Protein AF-A0A2E8HJR7-F1 (afdb_monomer_lite)

Foldseek 3Di:
DVPVVPPVPPDPPDDDDPLNVVLVVLLVLLVVLLVLLLVLLLLLLVLQDPDPVNSVVVSVVVCCCQQPVQLVVLLVVLCVVLPADDVVVLVVVLVVLVVVLQVVLLVQLVVVCVVVVLCVPPCLVVQSPPDGVVVSQVVSLVVDPDPVVNVVSVVSSVVSCVVRVVVSVVVSCVSVVVNVVSVVSSVVSSLVSSLSRLNSLSVQLSCQLVLNDPLSVVLVVVLVVVLVVLQVVQVVVVVVVDPPPDDRDPVRHDDRDRDPDDSGHPCNVVSSVSSNVSSVVSNVSSVVSNVVPPD

Sequence (295 aa):
MAAAALVVGTHEVGNFQVGDWLKVAGIAAGVLLYTGVFASLGLLISSCSQTAKGALISSLCAWATMVWLVPNLCVHLAAFAVHGDDGRLVEANVNRLRVAAEERGWEEMSRFIGEKGWGDRQWANWNLEWGTWSDAVPRLAEELESLEDREELFSFAGRVMHRQFAPMERGAYQIMANHVQQRRNAVELGILLSCISPLAPFTYMLTGIARTGVEGELHFRGEVRRFKRDLVDYLDAQLAQRRMWQPVDPEGFPYFRYGGAAVWGSRVPVYAWVLALYVVVFFMAAYQALIRMEP

pLDDT: mean 84.51, std 13.82, range [35.03, 98.25]

Secondary structure (DSSP, 8-state):
--GGGSTTSSS------HHHHHHHHHHHHHHHHHHHHHHHHHHHHHHH-SSHHHHHHHHHHHHHIIIIIHHHHHHHHHHHHS-PPPHHHHHHHHHHHHHHHHHHHHHHHHHHHHHTTGGGSTTGGGGTTTS-HHHHHHHHHHH-S-HHHHHHHHHHHHHHHHHHHHHHHHHHHHHHHHHHHHHHHHHHHHHHHHTTSSHHHHHHHHHHHTT-SHHHHHHHHHHHHHHHHHHHHHHHHHHHHS-TTSPPPSTTPPP-------SS-TTHHHHHHHHHHHHHHHHHHHHHHHHTT--

Radius of gyration: 31.45 Å; chains: 1; bounding box: 73×47×87 Å

Structure (mmCIF, N/CA/C/O backbone):
data_AF-A0A2E8HJR7-F1
#
_entry.id   AF-A0A2E8HJR7-F1
#
loop_
_atom_site.group_PDB
_atom_site.id
_atom_site.type_symbol
_atom_site.label_atom_id
_atom_site.label_alt_id
_atom_site.label_comp_id
_atom_site.label_asym_id
_atom_site.label_entity_id
_atom_site.label_seq_id
_atom_site.pdbx_PDB_ins_code
_atom_site.Cartn_x
_atom_site.Cartn_y
_atom_site.Cartn_z
_atom_site.occupancy
_atom_site.B_iso_or_equiv
_atom_site.auth_seq_id
_atom_site.auth_comp_id
_atom_site.auth_asym_id
_atom_site.auth_atom_id
_atom_site.pdbx_PDB_model_num
ATOM 1 N N . MET A 1 1 ? -17.556 21.451 21.305 1.00 41.78 1 MET A N 1
ATOM 2 C CA . MET A 1 1 ? -18.137 20.872 20.070 1.00 41.78 1 MET A CA 1
ATOM 3 C C . MET A 1 1 ? -18.680 21.905 19.072 1.00 41.78 1 MET A C 1
ATOM 5 O O . MET A 1 1 ? -18.840 21.538 17.921 1.00 41.78 1 MET A O 1
ATOM 9 N N . ALA A 1 2 ? -18.878 23.185 19.427 1.00 35.03 2 ALA A N 1
ATOM 10 C CA . ALA A 1 2 ? -19.369 24.210 18.488 1.00 35.03 2 ALA A CA 1
ATOM 11 C C . ALA A 1 2 ? -18.296 24.848 17.568 1.00 35.03 2 ALA A C 1
ATOM 13 O O . ALA A 1 2 ? -18.637 25.439 16.552 1.00 35.03 2 ALA A O 1
ATOM 14 N N . ALA A 1 3 ? -17.000 24.708 17.876 1.00 35.31 3 ALA A N 1
ATOM 15 C CA . ALA A 1 3 ? -15.927 25.374 17.121 1.00 35.31 3 ALA A CA 1
ATOM 16 C C . ALA A 1 3 ? -15.461 24.619 15.856 1.00 35.31 3 ALA A C 1
ATOM 18 O O . ALA A 1 3 ? -14.885 25.227 14.962 1.00 35.31 3 ALA A O 1
ATOM 19 N N . ALA A 1 4 ? -15.747 23.316 15.739 1.00 40.09 4 ALA A N 1
ATOM 20 C CA . ALA A 1 4 ? -15.394 22.533 14.547 1.00 40.09 4 ALA A CA 1
ATOM 21 C C . ALA A 1 4 ? -16.373 22.743 13.373 1.00 40.09 4 ALA A C 1
ATOM 23 O O . ALA A 1 4 ? -16.066 22.373 12.246 1.00 40.09 4 ALA A O 1
ATOM 24 N N . ALA A 1 5 ? -17.532 23.362 13.625 1.00 45.22 5 ALA A N 1
ATOM 25 C CA . ALA A 1 5 ? -18.537 23.646 12.602 1.00 45.22 5 ALA A CA 1
ATOM 26 C C . ALA A 1 5 ? -18.292 24.972 11.850 1.00 45.22 5 ALA A C 1
ATOM 28 O O . ALA A 1 5 ? -18.920 25.207 10.824 1.00 45.22 5 ALA A O 1
ATOM 29 N N . LEU A 1 6 ? -17.385 25.837 12.328 1.00 44.84 6 LEU A N 1
ATOM 30 C CA . LEU A 1 6 ? -17.272 27.218 11.835 1.00 44.84 6 LEU A CA 1
ATOM 31 C C . LEU A 1 6 ? -16.209 27.428 10.737 1.00 44.84 6 LEU A C 1
ATOM 33 O O . LEU A 1 6 ? -16.189 28.475 10.104 1.00 44.84 6 LEU A O 1
ATOM 37 N N . VAL A 1 7 ? -15.345 26.444 10.459 1.00 46.28 7 VAL A N 1
ATOM 38 C CA . VAL A 1 7 ? -14.257 26.590 9.461 1.00 46.28 7 VAL A CA 1
ATOM 39 C C . VAL A 1 7 ? -14.671 26.131 8.049 1.00 46.28 7 VAL A C 1
ATOM 41 O O . VAL A 1 7 ? -13.930 26.303 7.090 1.00 46.28 7 VAL A O 1
ATOM 44 N N . VAL A 1 8 ? -15.892 25.618 7.873 1.00 50.75 8 VAL A N 1
ATOM 45 C CA . VAL A 1 8 ? -16.406 25.148 6.566 1.00 50.75 8 VAL A CA 1
ATOM 46 C C . VAL A 1 8 ? -17.046 26.285 5.735 1.00 50.75 8 VAL A C 1
ATOM 48 O O . VAL A 1 8 ? -17.489 26.067 4.615 1.00 50.75 8 VAL A O 1
ATOM 51 N N . GLY A 1 9 ? -17.096 27.518 6.252 1.00 40.66 9 GLY A N 1
ATOM 52 C CA . GLY A 1 9 ? -17.990 28.563 5.736 1.00 40.66 9 GLY A CA 1
ATOM 53 C C . GLY A 1 9 ? -17.459 29.572 4.706 1.00 40.66 9 GLY A C 1
ATOM 54 O O . GLY A 1 9 ? -18.231 30.461 4.363 1.00 40.66 9 GLY A O 1
ATOM 55 N N . THR A 1 10 ? -16.202 29.533 4.238 1.00 47.81 10 THR A N 1
ATOM 56 C CA . THR A 1 10 ? -15.633 30.705 3.514 1.00 47.81 10 THR A CA 1
ATOM 57 C C . THR A 1 10 ? -14.961 30.462 2.160 1.00 47.81 10 THR A C 1
ATOM 59 O O . THR A 1 10 ? -14.483 31.422 1.562 1.00 47.81 10 THR A O 1
ATOM 62 N N . HIS A 1 11 ? -14.978 29.248 1.611 1.00 43.31 11 HIS A N 1
ATOM 63 C CA . HIS A 1 11 ? -14.711 29.046 0.180 1.00 43.31 11 HIS A CA 1
ATOM 64 C C . HIS A 1 11 ? -16.016 28.651 -0.494 1.00 43.31 11 HIS A C 1
ATOM 66 O O . HIS A 1 11 ? -16.725 27.816 0.057 1.00 43.31 11 HIS A O 1
ATOM 72 N N . GLU A 1 12 ? -16.338 29.278 -1.631 1.00 47.12 12 GLU A N 1
ATOM 73 C CA . GLU A 1 12 ? -17.529 29.003 -2.442 1.00 47.12 12 GLU A CA 1
ATOM 74 C C . GLU A 1 12 ? -17.868 27.511 -2.411 1.00 47.12 12 GLU A C 1
ATOM 76 O O . GLU A 1 12 ? -17.169 26.681 -2.995 1.00 47.12 12 GLU A O 1
ATOM 81 N N . VAL A 1 13 ? -18.907 27.170 -1.643 1.00 54.22 13 VAL A N 1
ATOM 82 C CA . VAL A 1 13 ? -19.365 25.798 -1.449 1.00 54.22 13 VAL A CA 1
ATOM 83 C C . VAL A 1 13 ? -20.044 25.390 -2.748 1.00 54.22 13 VAL A C 1
ATOM 85 O O . VAL A 1 13 ? -21.263 25.461 -2.895 1.00 54.22 13 VAL A O 1
ATOM 88 N N . GLY A 1 14 ? -19.228 25.030 -3.736 1.00 51.19 14 GLY A N 1
ATOM 89 C CA . GLY A 1 14 ? -19.673 24.374 -4.948 1.00 51.19 14 GLY A CA 1
ATOM 90 C C . GLY A 1 14 ? -20.430 23.124 -4.532 1.00 51.19 14 GLY A C 1
ATOM 91 O O . GLY A 1 14 ? -19.834 22.217 -3.966 1.00 51.19 14 GLY A O 1
ATOM 92 N N . ASN A 1 15 ? -21.748 23.152 -4.736 1.00 56.59 15 ASN A N 1
ATOM 93 C CA . ASN A 1 15 ? -22.709 22.053 -4.640 1.00 56.59 15 ASN A CA 1
ATOM 94 C C . ASN A 1 15 ? -22.142 20.774 -3.994 1.00 56.59 15 ASN A C 1
ATOM 96 O O . ASN A 1 15 ? -21.551 19.944 -4.689 1.00 56.59 15 ASN A O 1
ATOM 100 N N . PHE A 1 16 ? -22.335 20.605 -2.679 1.00 67.25 16 PHE A N 1
ATOM 101 C CA . PHE A 1 16 ? -22.027 19.341 -2.004 1.00 67.25 16 PHE A CA 1
ATOM 102 C C . PHE A 1 16 ? -22.683 18.200 -2.781 1.00 67.25 16 PHE A C 1
ATOM 104 O O . PHE A 1 16 ? -23.911 18.089 -2.835 1.00 67.25 16 PHE A O 1
ATOM 111 N N . GLN A 1 17 ? -21.866 17.355 -3.404 1.00 81.81 17 GLN A N 1
ATOM 112 C CA . GLN A 1 17 ? -22.383 16.203 -4.120 1.00 81.81 17 GLN A CA 1
ATOM 113 C C . GLN A 1 17 ? -22.919 15.195 -3.099 1.00 81.81 17 GLN A C 1
ATOM 115 O O . GLN A 1 17 ? -22.412 15.080 -1.983 1.00 81.81 17 GLN A O 1
ATOM 120 N N . VAL A 1 18 ? -23.933 14.414 -3.486 1.00 82.31 18 VAL A N 1
ATOM 121 C CA . VAL A 1 18 ? -24.536 13.366 -2.635 1.00 82.31 18 VAL A CA 1
ATOM 122 C C . VAL A 1 18 ? -23.472 12.426 -2.042 1.00 82.31 18 VAL A C 1
ATOM 124 O O . VAL A 1 18 ? -23.598 11.970 -0.905 1.00 82.31 18 VAL A O 1
ATOM 127 N N . GLY A 1 19 ? -22.381 12.185 -2.778 1.00 84.44 19 GLY A N 1
ATOM 128 C CA . GLY A 1 19 ? -21.260 11.367 -2.319 1.00 84.44 19 GLY A CA 1
ATOM 129 C C . GLY A 1 19 ? -20.531 11.917 -1.088 1.00 84.44 19 GLY A C 1
ATOM 130 O O . GLY A 1 19 ? -20.031 11.131 -0.289 1.00 84.44 19 GLY A O 1
ATOM 131 N N . ASP A 1 20 ? -20.4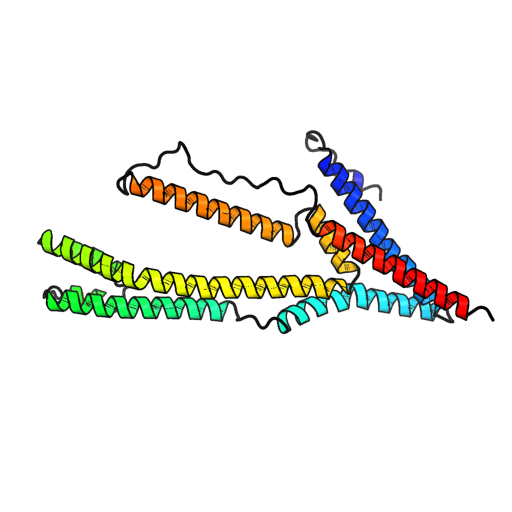91 13.233 -0.885 1.00 87.75 20 ASP A N 1
ATOM 132 C CA . ASP A 1 20 ? -19.781 13.832 0.249 1.00 87.75 20 ASP A CA 1
ATOM 133 C C . ASP A 1 20 ? -20.580 13.713 1.547 1.00 87.75 20 ASP A C 1
ATOM 135 O O . ASP A 1 20 ? -20.022 13.349 2.583 1.00 87.75 20 ASP A O 1
ATOM 139 N N . TRP A 1 21 ? -21.904 13.876 1.484 1.00 90.12 21 TRP A N 1
ATOM 140 C CA . TRP A 1 21 ? -22.787 13.582 2.618 1.00 90.12 21 TRP A CA 1
ATOM 141 C C . TRP A 1 21 ? -22.717 12.116 3.037 1.00 90.12 21 TRP A C 1
ATOM 143 O O . TRP A 1 21 ? -22.693 11.811 4.231 1.00 90.12 21 TRP A O 1
ATOM 153 N N . LEU A 1 22 ? -22.607 11.205 2.067 1.00 91.56 22 LEU A N 1
ATOM 154 C CA . LEU A 1 22 ? -22.456 9.782 2.343 1.00 91.56 22 LEU A CA 1
ATOM 155 C C . LEU A 1 22 ? -21.130 9.474 3.067 1.00 91.56 22 LEU A C 1
ATOM 157 O O . LEU A 1 22 ? -21.104 8.640 3.972 1.00 91.56 22 LEU A O 1
ATOM 161 N N . LYS A 1 23 ? -20.034 10.172 2.738 1.00 91.44 23 LYS A N 1
ATOM 162 C CA . LYS A 1 23 ? -18.761 10.068 3.480 1.00 91.44 23 LYS A CA 1
ATOM 163 C C . LYS A 1 23 ? -18.900 10.575 4.916 1.00 91.44 23 LYS A C 1
ATOM 165 O O . LYS A 1 23 ? -18.459 9.893 5.837 1.00 91.44 23 LYS A O 1
ATOM 170 N N . VAL A 1 24 ? -19.538 11.731 5.121 1.00 93.06 24 VAL A N 1
ATOM 171 C CA . VAL A 1 24 ? -19.769 12.293 6.465 1.00 93.06 24 VAL A CA 1
ATOM 172 C C . VAL A 1 24 ? -20.603 11.336 7.319 1.00 93.06 24 VAL A C 1
ATOM 174 O O . VAL A 1 24 ? -20.228 11.041 8.454 1.00 93.06 24 VAL A O 1
ATOM 177 N N . ALA A 1 25 ? -21.686 10.789 6.761 1.00 94.06 25 ALA A N 1
ATOM 178 C CA . ALA A 1 25 ? -22.512 9.792 7.434 1.00 94.06 25 ALA A CA 1
ATOM 179 C C . ALA A 1 25 ? -21.713 8.524 7.784 1.00 94.06 25 ALA A C 1
ATOM 181 O O . ALA A 1 25 ? -21.820 8.021 8.902 1.00 94.06 25 ALA A O 1
ATOM 182 N N . GLY A 1 26 ? -20.860 8.045 6.871 1.00 94.88 26 GLY A N 1
ATOM 183 C CA . GLY A 1 26 ? -19.968 6.910 7.116 1.00 94.88 26 GLY A CA 1
ATOM 184 C C . GLY A 1 26 ? -18.966 7.162 8.249 1.00 94.88 26 GLY A C 1
ATOM 185 O O . GLY A 1 26 ? -18.777 6.299 9.104 1.00 94.88 26 GLY A O 1
ATOM 186 N N . ILE A 1 27 ? -18.369 8.358 8.311 1.00 95.31 27 ILE A N 1
ATOM 187 C CA . ILE A 1 27 ? -17.472 8.764 9.407 1.00 95.31 27 ILE A CA 1
ATOM 188 C C . ILE A 1 27 ? -18.231 8.777 10.737 1.00 95.31 27 ILE A C 1
ATOM 190 O O . ILE A 1 27 ? -17.747 8.219 11.721 1.00 95.31 27 ILE A O 1
ATOM 194 N N . ALA A 1 28 ? -19.428 9.368 10.768 1.00 97.00 28 ALA A N 1
ATOM 195 C CA . ALA A 1 28 ? -20.255 9.431 11.971 1.00 97.00 28 ALA A CA 1
ATOM 196 C C . ALA A 1 28 ? -20.650 8.030 12.470 1.00 97.00 28 ALA A C 1
ATOM 198 O O . ALA A 1 28 ? -20.464 7.723 13.649 1.00 97.00 28 ALA A O 1
ATOM 199 N N . ALA A 1 29 ? -21.116 7.155 11.573 1.00 97.06 29 ALA A N 1
ATOM 200 C CA . ALA A 1 29 ? -21.406 5.755 11.888 1.00 97.06 29 ALA A CA 1
ATOM 201 C C . ALA A 1 29 ? -20.164 5.033 12.430 1.00 97.06 29 ALA A C 1
ATOM 203 O O . ALA A 1 29 ? -20.236 4.291 13.409 1.00 97.06 29 ALA A O 1
ATOM 204 N N . GLY A 1 30 ? -19.005 5.315 11.843 1.00 97.00 30 GLY A N 1
ATOM 205 C CA . GLY A 1 30 ? -17.731 4.795 12.294 1.00 97.00 30 GLY A CA 1
ATOM 206 C C . GLY A 1 30 ? -17.343 5.191 13.717 1.00 97.00 30 GLY A C 1
ATOM 207 O O . GLY A 1 30 ? -16.900 4.349 14.496 1.00 97.00 30 GLY A O 1
ATOM 208 N N . VAL A 1 31 ? -17.538 6.463 14.070 1.00 98.06 31 VAL A N 1
ATOM 209 C CA . VAL A 1 31 ? -17.298 6.983 15.427 1.00 98.06 31 VAL A CA 1
ATOM 210 C C . VAL A 1 31 ? -18.248 6.340 16.436 1.00 98.06 31 VAL A C 1
ATOM 212 O O . VAL A 1 31 ? -17.818 5.986 17.536 1.00 98.06 31 VAL A O 1
ATOM 215 N N . LEU A 1 32 ? -19.518 6.147 16.069 1.00 98.25 32 LEU A N 1
ATOM 216 C CA . LEU A 1 32 ? -20.494 5.457 16.915 1.00 98.25 32 LEU A CA 1
ATOM 217 C C . LEU A 1 32 ? -20.088 4.004 17.178 1.00 98.25 32 LEU A C 1
ATOM 219 O O . LEU A 1 32 ? -20.077 3.586 18.334 1.00 98.25 32 LEU A O 1
ATOM 223 N N . LEU A 1 33 ? -19.691 3.261 16.140 1.00 98.25 33 LEU A N 1
ATOM 224 C CA . LEU A 1 33 ? -19.204 1.886 16.286 1.00 98.25 33 LEU A CA 1
ATOM 225 C C . LEU A 1 33 ? -17.970 1.824 17.189 1.00 98.25 33 LEU A C 1
ATOM 227 O O . LEU A 1 33 ? -17.952 1.060 18.150 1.00 98.25 33 LEU A O 1
ATOM 231 N N . TYR A 1 34 ? -16.968 2.664 16.925 1.00 97.88 34 TYR A N 1
ATOM 232 C CA . TYR A 1 34 ? -15.740 2.714 17.717 1.00 97.88 34 TYR A CA 1
ATOM 233 C C . TYR A 1 34 ? -16.013 3.040 19.192 1.00 97.88 34 TYR A C 1
ATOM 235 O O . TYR A 1 34 ? -15.496 2.374 20.087 1.00 97.88 34 TYR A O 1
ATOM 243 N N . THR A 1 35 ? -16.887 4.011 19.462 1.00 97.56 35 THR A N 1
ATOM 244 C CA . THR A 1 35 ? -17.288 4.363 20.834 1.00 97.56 35 THR A CA 1
ATOM 245 C C . THR A 1 35 ? -18.061 3.219 21.495 1.00 97.56 35 THR A C 1
ATOM 247 O O . THR A 1 35 ? -17.829 2.913 22.664 1.00 97.56 35 THR A O 1
ATOM 250 N N . GLY A 1 36 ? -18.921 2.530 20.738 1.00 98.06 36 GLY A N 1
ATOM 251 C CA . GLY A 1 36 ? -19.618 1.323 21.178 1.00 98.06 36 GLY A CA 1
ATOM 252 C C . GLY A 1 36 ? -18.663 0.209 21.609 1.00 98.06 36 GLY A C 1
ATOM 253 O O . GLY A 1 36 ? -18.934 -0.468 22.602 1.00 98.06 36 GLY A O 1
ATOM 254 N N . VAL A 1 37 ? -17.518 0.047 20.934 1.00 98.06 37 VAL A N 1
ATOM 255 C CA . VAL A 1 37 ? -16.498 -0.943 21.323 1.00 98.06 37 VAL A CA 1
ATOM 256 C C . VAL A 1 37 ? -15.955 -0.644 22.721 1.00 98.06 37 VAL A C 1
ATOM 258 O O . VAL A 1 37 ? -15.921 -1.536 23.564 1.00 98.06 37 VAL A O 1
ATOM 261 N N . PHE A 1 38 ? -15.582 0.603 23.018 1.00 96.88 38 PHE A N 1
ATOM 262 C CA . PHE A 1 38 ? -15.067 0.942 24.353 1.00 96.88 38 PHE A CA 1
ATOM 263 C C . PHE A 1 38 ? -16.146 0.948 25.429 1.00 96.88 38 PHE A C 1
ATOM 265 O O . PHE A 1 38 ? -15.865 0.565 26.562 1.00 96.88 38 PHE A O 1
ATOM 272 N N . ALA A 1 39 ? -17.377 1.331 25.088 1.00 97.19 39 ALA A N 1
ATOM 273 C CA . ALA A 1 39 ? -18.499 1.241 26.014 1.00 97.19 39 ALA A CA 1
ATOM 274 C C . ALA A 1 39 ? -18.765 -0.220 26.418 1.00 97.19 39 ALA A C 1
ATOM 276 O O . ALA A 1 39 ? -18.826 -0.532 27.605 1.00 97.19 39 ALA A O 1
ATOM 277 N N . SER A 1 40 ? -18.847 -1.129 25.442 1.00 97.75 40 SER A N 1
ATOM 278 C CA . SER A 1 40 ? -19.051 -2.567 25.679 1.00 97.75 40 SER A CA 1
ATOM 279 C C . SER A 1 40 ? -17.864 -3.228 26.392 1.00 97.75 40 SER A C 1
ATOM 281 O O . SER A 1 40 ? -18.073 -4.022 27.307 1.00 97.75 40 SER A O 1
ATOM 283 N N . LEU A 1 41 ? -16.625 -2.843 26.068 1.00 96.94 41 LEU A N 1
ATOM 284 C CA . LEU A 1 41 ? -15.430 -3.280 26.797 1.00 96.94 41 LEU A CA 1
ATOM 285 C C . LEU A 1 41 ? -15.432 -2.797 28.257 1.00 96.94 41 LEU A C 1
ATOM 287 O O . LEU A 1 41 ? -15.118 -3.565 29.164 1.00 96.94 41 LEU A O 1
ATOM 291 N N . GLY A 1 42 ? -15.799 -1.537 28.500 1.00 96.25 42 GLY A N 1
ATOM 292 C CA . GLY A 1 42 ? -15.914 -0.979 29.847 1.00 96.25 42 GLY A CA 1
ATOM 293 C C . GLY A 1 42 ? -16.979 -1.695 30.678 1.00 96.25 42 GLY A C 1
ATOM 294 O O . GLY A 1 42 ? -16.727 -2.027 31.836 1.00 96.25 42 GLY A O 1
ATOM 295 N N . LEU A 1 43 ? -18.129 -2.005 30.069 1.00 96.19 43 LEU A N 1
ATOM 296 C CA . LEU A 1 43 ? -19.179 -2.822 30.684 1.00 96.19 43 LEU A CA 1
ATOM 297 C C . LEU A 1 43 ? -18.669 -4.223 31.038 1.00 96.19 43 LEU A C 1
ATOM 299 O O . LEU A 1 43 ? -18.858 -4.658 32.172 1.00 96.19 43 LEU A O 1
ATOM 303 N N . LEU A 1 44 ? -17.963 -4.891 30.120 1.00 97.38 44 LEU A N 1
ATOM 304 C CA . LEU A 1 44 ? -17.345 -6.197 30.367 1.00 97.38 44 LEU A CA 1
ATOM 305 C C . LEU A 1 44 ? -16.390 -6.147 31.565 1.00 97.38 44 LEU A C 1
ATOM 307 O O . LEU A 1 44 ? -16.533 -6.921 32.509 1.00 97.38 44 LEU A O 1
ATOM 311 N N . ILE A 1 45 ? -15.448 -5.205 31.574 1.00 96.44 45 ILE A N 1
ATOM 312 C CA . ILE A 1 45 ? -14.463 -5.082 32.657 1.00 96.44 45 ILE A CA 1
ATOM 313 C C . ILE A 1 45 ? -15.146 -4.763 33.990 1.00 96.44 45 ILE A C 1
ATOM 315 O O . ILE A 1 45 ? -14.778 -5.340 35.015 1.00 96.44 45 ILE A O 1
ATOM 319 N N . SER A 1 46 ? -16.160 -3.895 33.984 1.00 95.00 46 SER A N 1
ATOM 320 C CA . SER A 1 46 ? -16.946 -3.581 35.178 1.00 95.00 46 SER A CA 1
ATOM 321 C C . SER A 1 46 ? -17.690 -4.809 35.702 1.00 95.00 46 SER A C 1
ATOM 323 O O . SER A 1 46 ? -17.659 -5.052 36.903 1.00 95.00 46 SER A O 1
ATOM 325 N N . SER A 1 47 ? -18.300 -5.608 34.820 1.00 94.81 47 SER A N 1
ATOM 326 C CA . SER A 1 47 ? -18.999 -6.845 35.194 1.00 94.81 47 SER A CA 1
ATOM 327 C C . SER A 1 47 ? -18.066 -7.934 35.725 1.00 94.81 47 SER A C 1
ATOM 329 O O . SER A 1 47 ? -18.504 -8.803 36.459 1.00 94.81 47 SER A O 1
ATOM 331 N N . CYS A 1 48 ? -16.771 -7.884 35.407 1.00 93.56 48 CYS A N 1
ATOM 332 C CA . CYS A 1 48 ? -15.778 -8.832 35.918 1.00 93.56 48 CYS A CA 1
ATOM 333 C C . CYS A 1 48 ? -15.071 -8.350 37.198 1.00 93.56 48 CYS A C 1
ATOM 335 O O . CYS A 1 48 ? -14.300 -9.103 37.793 1.00 93.56 48 CYS A O 1
ATOM 337 N N . SER A 1 49 ? -15.277 -7.100 37.616 1.00 93.12 49 SER A N 1
ATOM 338 C CA . SER A 1 49 ? -14.500 -6.473 38.688 1.00 93.12 49 SER A CA 1
ATOM 339 C C . SER A 1 49 ? -15.290 -6.377 39.989 1.00 93.12 49 SER A C 1
ATOM 341 O O . SER A 1 49 ? -16.399 -5.861 40.018 1.00 93.12 49 SER A O 1
ATOM 343 N N . GLN A 1 50 ? -14.677 -6.783 41.103 1.00 89.44 50 GLN A N 1
ATOM 344 C CA . GLN A 1 50 ? -15.307 -6.709 42.432 1.00 89.44 50 GLN A CA 1
ATOM 345 C C . GLN A 1 50 ? -15.267 -5.302 43.054 1.00 89.44 50 GLN A C 1
ATOM 347 O O . GLN A 1 50 ? -15.977 -5.025 44.015 1.00 89.44 50 GLN A O 1
ATOM 352 N N . THR A 1 51 ? -14.414 -4.405 42.541 1.00 94.00 51 THR A N 1
ATOM 353 C CA . THR A 1 51 ? -14.263 -3.038 43.064 1.00 94.00 51 THR A CA 1
ATOM 354 C C . THR A 1 51 ? -14.170 -2.015 41.937 1.00 94.00 51 THR A C 1
ATOM 356 O O . THR A 1 51 ? -13.537 -2.261 40.908 1.00 94.00 51 THR A O 1
ATOM 359 N N . ALA A 1 52 ? -14.735 -0.823 42.158 1.00 92.56 52 ALA A N 1
ATOM 360 C CA . ALA A 1 52 ? -14.714 0.269 41.180 1.00 92.56 52 ALA A CA 1
ATOM 361 C C . ALA A 1 52 ? -13.284 0.726 40.826 1.00 92.56 52 ALA A C 1
ATOM 363 O O . ALA A 1 52 ? -12.979 0.995 39.665 1.00 92.56 52 ALA A O 1
ATOM 364 N N . LYS A 1 53 ? -12.377 0.765 41.815 1.00 94.44 53 LYS A N 1
ATOM 365 C CA . LYS A 1 53 ? -10.968 1.131 41.600 1.00 94.44 53 LYS A CA 1
ATOM 366 C C . LYS A 1 53 ? -10.247 0.117 40.707 1.00 94.44 53 LYS A C 1
ATOM 368 O O . LYS A 1 53 ? -9.510 0.523 39.813 1.00 94.44 53 LYS A O 1
ATOM 373 N N . GLY A 1 54 ? -10.468 -1.181 40.937 1.00 93.38 54 GLY A N 1
ATOM 374 C CA . GLY A 1 54 ? -9.899 -2.245 40.108 1.00 93.38 54 GLY A CA 1
ATOM 375 C C . GLY A 1 54 ? -10.392 -2.164 38.664 1.00 93.38 54 GLY A C 1
ATOM 376 O O . GLY A 1 54 ? -9.574 -2.144 37.749 1.00 93.38 54 GLY A O 1
ATOM 377 N N . ALA A 1 55 ? -11.705 -1.994 38.473 1.00 93.94 55 ALA A N 1
ATOM 378 C CA . ALA A 1 55 ? -12.316 -1.854 37.150 1.00 93.94 55 ALA A CA 1
ATOM 379 C C . ALA A 1 55 ? -11.720 -0.687 36.351 1.00 93.94 55 ALA A C 1
ATOM 381 O O . ALA A 1 55 ? -11.413 -0.829 35.167 1.00 93.94 55 ALA A O 1
ATOM 382 N N . LEU A 1 56 ? -11.515 0.458 37.010 1.00 94.69 56 LEU A N 1
ATOM 383 C CA . LEU A 1 56 ? -10.940 1.642 36.379 1.00 94.69 56 LEU A CA 1
ATOM 384 C C . LEU A 1 56 ? -9.499 1.396 35.916 1.00 94.69 56 LEU A C 1
ATOM 386 O O . LEU A 1 56 ? -9.169 1.721 34.779 1.00 94.69 56 LEU A O 1
ATOM 390 N N . ILE A 1 57 ? -8.661 0.776 36.755 1.00 96.56 57 ILE A N 1
ATOM 391 C CA . ILE A 1 57 ? -7.272 0.444 36.399 1.00 96.56 57 ILE A CA 1
ATOM 392 C C . ILE A 1 57 ? -7.242 -0.567 35.247 1.00 96.56 57 ILE A C 1
ATOM 394 O O . ILE A 1 57 ? -6.547 -0.344 34.257 1.00 96.56 57 ILE A O 1
ATOM 398 N N . SER A 1 58 ? -8.027 -1.644 35.331 1.00 95.38 58 SER A N 1
ATOM 399 C CA . SER A 1 58 ? -8.102 -2.666 34.282 1.00 95.38 58 SER A CA 1
ATOM 400 C C . SER A 1 58 ? -8.596 -2.099 32.953 1.00 95.38 58 SER A C 1
ATOM 402 O O . SER A 1 58 ? -8.036 -2.435 31.913 1.00 95.38 58 SER A O 1
ATOM 404 N N . SER A 1 59 ? -9.587 -1.203 32.976 1.00 95.19 59 SER A N 1
ATOM 405 C CA . SER A 1 59 ? -10.086 -0.513 31.781 1.00 95.19 59 SER A CA 1
ATOM 406 C C . SER A 1 59 ? -9.002 0.344 31.133 1.00 95.19 59 SER A C 1
ATOM 408 O O . SER A 1 59 ? -8.778 0.260 29.926 1.00 95.19 59 SER A O 1
ATOM 410 N N . LEU A 1 60 ? -8.250 1.097 31.937 1.00 95.38 60 LEU A N 1
ATOM 411 C CA . LEU A 1 60 ? -7.165 1.948 31.451 1.00 95.38 60 LEU A CA 1
ATOM 412 C C . LEU A 1 60 ? -6.009 1.119 30.865 1.00 95.38 60 LEU A C 1
ATOM 414 O O . LEU A 1 60 ? -5.488 1.452 29.801 1.00 95.38 60 LEU A O 1
ATOM 418 N N . CYS A 1 61 ? -5.657 -0.003 31.501 1.00 96.88 61 CYS A N 1
ATOM 419 C CA . CYS A 1 61 ? -4.665 -0.951 30.989 1.00 96.88 61 CYS A CA 1
ATOM 420 C C . CYS A 1 61 ? -5.120 -1.637 29.691 1.00 96.88 61 CYS A C 1
ATOM 422 O O . CYS A 1 61 ? -4.330 -1.749 28.750 1.00 96.88 61 CYS A O 1
ATOM 424 N N . ALA A 1 62 ? -6.379 -2.079 29.618 1.00 95.06 62 ALA A N 1
ATOM 425 C CA . ALA A 1 62 ? -6.945 -2.698 28.422 1.00 95.06 62 ALA A CA 1
ATOM 426 C C . ALA A 1 62 ? -6.979 -1.705 27.256 1.00 95.06 62 ALA A C 1
ATOM 428 O O . ALA A 1 62 ? -6.533 -2.031 26.156 1.00 95.06 62 ALA A O 1
ATOM 429 N N . TRP A 1 63 ? -7.416 -0.471 27.518 1.00 95.50 63 TRP A N 1
ATOM 430 C CA . TRP A 1 63 ? -7.392 0.620 26.552 1.00 95.50 63 TRP A CA 1
ATOM 431 C C . TRP A 1 63 ? -5.972 0.895 26.049 1.00 95.50 63 TRP A C 1
ATOM 433 O O . TRP A 1 63 ? -5.750 0.877 24.841 1.00 95.50 63 TRP A O 1
ATOM 443 N N . ALA A 1 64 ? -4.994 1.076 26.945 1.00 96.12 64 ALA A N 1
ATOM 444 C CA . ALA A 1 64 ? -3.609 1.355 26.561 1.00 96.12 64 ALA A CA 1
ATOM 445 C C . ALA A 1 64 ? -3.012 0.212 25.727 1.00 96.12 64 ALA A C 1
ATOM 447 O O . ALA A 1 64 ? -2.352 0.442 24.714 1.00 96.12 64 ALA A O 1
ATOM 448 N N . THR A 1 65 ? -3.301 -1.033 26.103 1.00 95.00 65 THR A N 1
ATOM 449 C CA . THR A 1 65 ? -2.851 -2.211 25.357 1.00 95.00 65 THR A CA 1
ATOM 450 C C . THR A 1 65 ? -3.473 -2.245 23.963 1.00 95.00 65 THR A C 1
ATOM 452 O O . THR A 1 65 ? -2.756 -2.343 22.970 1.00 95.00 65 THR A O 1
ATOM 455 N N . MET A 1 66 ? -4.797 -2.115 23.869 1.00 94.31 66 MET A N 1
ATOM 456 C CA . MET A 1 66 ? -5.515 -2.195 22.599 1.00 94.31 66 MET A CA 1
ATOM 457 C C . MET A 1 66 ? -5.203 -1.026 21.668 1.00 94.31 66 MET A C 1
ATOM 459 O O . MET A 1 66 ? -5.058 -1.240 20.473 1.00 94.31 66 MET A O 1
ATOM 463 N N . VAL A 1 67 ? -5.120 0.201 22.173 1.00 94.44 67 VAL A N 1
ATOM 464 C CA . VAL A 1 67 ? -5.001 1.414 21.343 1.00 94.44 67 VAL A CA 1
ATOM 465 C C . VAL A 1 67 ? -3.544 1.734 21.034 1.00 94.44 67 VAL A C 1
ATOM 467 O O . VAL A 1 67 ? -3.254 2.233 19.953 1.00 94.44 67 VAL A O 1
ATOM 470 N N . TRP A 1 68 ? -2.620 1.444 21.952 1.00 93.88 68 TRP A N 1
ATOM 471 C CA . TRP A 1 68 ? -1.224 1.849 21.805 1.00 93.88 68 TRP A CA 1
ATOM 472 C C . TRP A 1 68 ? -0.281 0.673 21.555 1.00 93.88 68 TRP A C 1
ATOM 474 O O . TRP A 1 68 ? 0.502 0.716 20.610 1.00 93.88 68 TRP A O 1
ATOM 484 N N . LEU A 1 69 ? -0.350 -0.392 22.357 1.00 94.06 69 LEU A N 1
ATOM 485 C CA . LEU A 1 69 ? 0.626 -1.483 22.258 1.00 94.06 69 LEU A CA 1
ATOM 486 C C . LEU A 1 69 ? 0.386 -2.372 21.031 1.00 94.06 69 LEU A C 1
ATOM 488 O O . LEU A 1 69 ? 1.290 -2.568 20.222 1.00 94.06 69 LEU A O 1
ATOM 492 N N . VAL A 1 70 ? -0.833 -2.895 20.888 1.00 94.06 70 VAL A N 1
ATOM 493 C CA . VAL A 1 70 ? -1.198 -3.862 19.842 1.00 94.06 70 VAL A CA 1
ATOM 494 C C . VAL A 1 70 ? -0.961 -3.325 18.426 1.00 94.06 70 VAL A C 1
ATOM 496 O O . VAL A 1 70 ? -0.224 -3.980 17.690 1.00 94.06 70 VAL A O 1
ATOM 499 N N . PRO A 1 71 ? -1.503 -2.162 18.007 1.00 89.12 71 PRO A N 1
ATOM 500 C CA . PRO A 1 71 ? -1.367 -1.733 16.615 1.00 89.12 71 PRO A CA 1
ATOM 501 C C . PRO A 1 71 ? 0.092 -1.455 16.240 1.00 89.12 71 PRO A C 1
ATOM 503 O O . PRO A 1 71 ? 0.514 -1.807 15.141 1.00 89.12 71 PRO A O 1
ATOM 506 N N . ASN A 1 72 ? 0.889 -0.908 17.163 1.00 90.31 72 ASN A N 1
ATOM 507 C CA . ASN A 1 72 ? 2.314 -0.680 16.924 1.00 90.31 72 ASN A CA 1
ATOM 508 C C . ASN A 1 72 ? 3.091 -2.001 16.828 1.00 90.31 72 ASN A C 1
ATOM 510 O O . ASN A 1 72 ? 3.890 -2.186 15.909 1.00 90.31 72 ASN A O 1
ATOM 514 N N . LEU A 1 73 ? 2.828 -2.956 17.726 1.00 92.06 73 LEU A N 1
ATOM 515 C CA . LEU A 1 73 ? 3.507 -4.251 17.722 1.00 92.06 73 LEU A CA 1
ATOM 516 C C . LEU A 1 73 ? 3.176 -5.069 16.464 1.00 92.06 73 LEU A C 1
ATOM 518 O O . LEU A 1 73 ? 4.072 -5.662 15.865 1.00 92.06 73 LEU A O 1
ATOM 522 N N . CYS A 1 74 ? 1.915 -5.068 16.027 1.00 91.62 74 CYS A N 1
ATOM 523 C CA . CYS A 1 74 ? 1.463 -5.813 14.852 1.00 91.62 74 CYS A CA 1
ATOM 524 C C . CYS A 1 74 ? 2.173 -5.386 13.562 1.00 91.62 74 CYS A C 1
ATOM 526 O O . CYS A 1 74 ? 2.508 -6.245 12.747 1.00 91.62 74 CYS A O 1
ATOM 528 N N . VAL A 1 75 ? 2.450 -4.090 13.381 1.00 86.19 75 VAL A N 1
ATOM 529 C CA . VAL A 1 75 ? 3.176 -3.592 12.201 1.00 86.19 75 VAL A CA 1
ATOM 530 C C . VAL A 1 75 ? 4.613 -4.116 12.178 1.00 86.19 75 VAL A C 1
ATOM 532 O O . VAL A 1 75 ? 5.084 -4.582 11.140 1.00 86.19 75 VAL A O 1
ATOM 535 N N . HIS A 1 76 ? 5.299 -4.107 13.322 1.00 88.00 76 HIS A N 1
ATOM 536 C CA . HIS A 1 76 ? 6.653 -4.653 13.422 1.00 88.00 76 HIS A CA 1
ATOM 537 C C . HIS A 1 76 ? 6.680 -6.173 13.239 1.00 88.00 76 HIS A C 1
ATOM 539 O O . HIS A 1 76 ? 7.548 -6.686 12.535 1.00 88.00 76 HIS A O 1
ATOM 545 N N . LEU A 1 77 ? 5.706 -6.891 13.805 1.00 89.62 77 LEU A N 1
ATOM 546 C CA . LEU A 1 77 ? 5.574 -8.335 13.615 1.00 89.62 77 LEU A CA 1
ATOM 547 C C . LEU A 1 77 ? 5.311 -8.697 12.151 1.00 89.62 77 LEU A C 1
ATOM 549 O O . LEU A 1 77 ? 5.883 -9.665 11.660 1.00 89.62 77 LEU A O 1
ATOM 553 N N . ALA A 1 78 ? 4.501 -7.916 11.435 1.00 88.81 78 ALA A N 1
ATOM 554 C CA . ALA A 1 78 ? 4.263 -8.135 10.013 1.00 88.81 78 ALA A CA 1
ATOM 555 C C . ALA A 1 78 ? 5.527 -7.922 9.173 1.00 88.81 78 ALA A C 1
ATOM 557 O O . ALA A 1 78 ? 5.821 -8.730 8.291 1.00 88.81 78 ALA A O 1
ATOM 558 N N . ALA A 1 79 ? 6.291 -6.868 9.475 1.00 84.94 79 ALA A N 1
ATOM 559 C CA . ALA A 1 79 ? 7.568 -6.597 8.822 1.00 84.94 79 ALA A CA 1
ATOM 560 C C . ALA A 1 79 ? 8.614 -7.683 9.117 1.00 84.94 79 ALA A C 1
ATOM 562 O O . ALA A 1 79 ? 9.405 -8.021 8.245 1.00 84.94 79 ALA A O 1
ATOM 563 N N . PHE A 1 80 ? 8.604 -8.252 10.324 1.00 86.88 80 PHE A N 1
ATOM 564 C CA . PHE A 1 80 ? 9.472 -9.370 10.683 1.00 86.88 80 PHE A CA 1
ATOM 565 C C . PHE A 1 80 ? 9.044 -10.685 10.010 1.00 86.88 80 PHE A C 1
ATOM 567 O O . PHE A 1 80 ? 9.882 -11.445 9.535 1.00 86.88 80 PHE A O 1
ATOM 574 N N . ALA A 1 81 ? 7.740 -10.964 9.947 1.00 87.88 81 ALA A N 1
ATOM 575 C CA . ALA A 1 81 ? 7.215 -12.194 9.360 1.00 87.88 81 ALA A CA 1
ATOM 576 C C . ALA A 1 81 ? 7.464 -12.253 7.848 1.00 87.88 81 ALA A C 1
ATOM 578 O O . ALA A 1 81 ? 7.918 -13.272 7.322 1.00 87.88 81 ALA A O 1
ATOM 579 N N . VAL A 1 82 ? 7.210 -11.146 7.148 1.00 83.69 82 VAL A N 1
ATOM 580 C CA . VAL A 1 82 ? 7.518 -11.013 5.726 1.00 83.69 82 VAL A CA 1
ATOM 581 C C . VAL A 1 82 ? 8.965 -10.554 5.606 1.00 83.69 82 VAL A C 1
ATOM 583 O O . VAL A 1 82 ? 9.227 -9.364 5.470 1.00 83.69 82 VAL A O 1
ATOM 586 N N . HIS A 1 83 ? 9.901 -11.504 5.690 1.00 69.31 83 HIS A N 1
ATOM 587 C CA . HIS A 1 83 ? 11.329 -11.272 5.459 1.00 69.31 83 HIS A CA 1
ATOM 588 C C . HIS A 1 83 ? 11.516 -10.612 4.084 1.00 69.31 83 HIS A C 1
ATOM 590 O O . HIS A 1 83 ? 11.488 -11.281 3.052 1.00 69.31 83 HIS A O 1
ATOM 596 N N . GLY A 1 84 ? 11.622 -9.286 4.067 1.00 65.44 84 GLY A N 1
ATOM 597 C CA . GLY A 1 84 ? 11.834 -8.499 2.862 1.00 65.44 84 GLY A CA 1
ATOM 598 C C . GLY A 1 84 ? 13.299 -8.117 2.753 1.00 65.44 84 GLY A C 1
ATOM 599 O O . GLY A 1 84 ? 13.885 -7.660 3.734 1.00 65.44 84 GLY A O 1
ATOM 600 N N . ASP A 1 85 ? 13.875 -8.273 1.563 1.00 68.06 85 ASP A N 1
ATOM 601 C CA . ASP A 1 85 ? 15.213 -7.754 1.284 1.00 68.06 85 ASP A CA 1
ATOM 602 C C . ASP A 1 85 ? 15.263 -6.249 1.570 1.00 68.06 85 ASP A C 1
ATOM 604 O O . ASP A 1 85 ? 14.338 -5.503 1.224 1.00 68.06 85 ASP A O 1
ATOM 608 N N . ASP A 1 86 ? 16.357 -5.789 2.180 1.00 76.75 86 ASP A N 1
ATOM 609 C 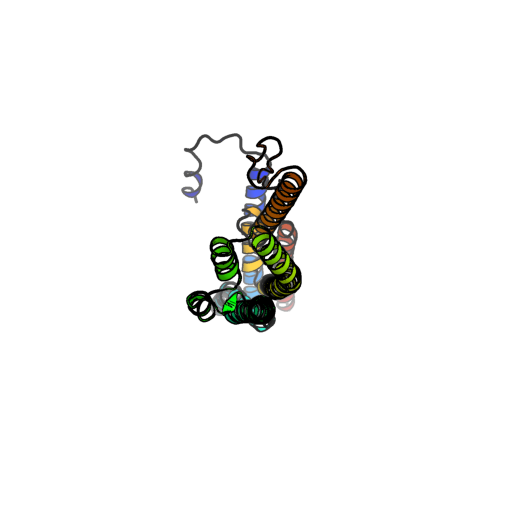CA . ASP A 1 86 ? 16.596 -4.361 2.358 1.00 76.75 86 ASP A CA 1
ATOM 610 C C . ASP A 1 86 ? 16.594 -3.679 0.978 1.00 76.75 86 ASP A C 1
ATOM 612 O O . ASP A 1 86 ? 17.148 -4.201 0.006 1.00 76.75 86 ASP A O 1
ATOM 616 N N . GLY A 1 87 ? 15.980 -2.497 0.868 1.00 79.81 87 GLY A N 1
ATOM 617 C CA . GLY A 1 87 ? 15.906 -1.768 -0.405 1.00 79.81 87 GLY A CA 1
ATOM 618 C C . GLY A 1 87 ? 17.294 -1.520 -1.006 1.00 79.81 87 GLY A C 1
ATOM 619 O O . GLY A 1 87 ? 17.460 -1.545 -2.223 1.00 79.81 87 GLY A O 1
ATOM 620 N N . ARG A 1 88 ? 18.308 -1.393 -0.142 1.00 83.81 88 ARG A N 1
ATOM 621 C CA . ARG A 1 88 ? 19.719 -1.287 -0.528 1.00 83.81 88 ARG A CA 1
ATOM 622 C C . ARG A 1 88 ? 20.258 -2.546 -1.203 1.00 83.81 88 ARG A C 1
ATOM 624 O O . ARG A 1 88 ? 21.037 -2.439 -2.143 1.00 83.81 88 ARG A O 1
ATOM 631 N N . LEU A 1 89 ? 19.852 -3.732 -0.749 1.00 86.38 89 LEU A N 1
ATOM 632 C CA . LEU A 1 89 ? 20.257 -4.998 -1.365 1.00 86.38 89 LEU A CA 1
ATOM 633 C C . LEU A 1 89 ? 19.615 -5.170 -2.739 1.00 86.38 89 LEU A C 1
ATOM 635 O O . LEU A 1 89 ? 20.268 -5.636 -3.667 1.00 86.38 89 LEU A O 1
ATOM 639 N N . VAL A 1 90 ? 18.363 -4.740 -2.889 1.00 88.00 90 VAL A N 1
ATOM 640 C CA . VAL A 1 90 ? 17.660 -4.740 -4.178 1.00 88.00 90 VAL A CA 1
ATOM 641 C C . VAL A 1 90 ? 18.361 -3.836 -5.181 1.00 88.00 90 VAL A C 1
ATOM 643 O O . VAL A 1 90 ? 18.659 -4.274 -6.291 1.00 88.00 90 VAL A O 1
ATOM 646 N N . GLU A 1 91 ? 18.682 -2.607 -4.784 1.00 87.56 91 GLU A N 1
ATOM 647 C CA . GLU A 1 91 ? 19.418 -1.670 -5.630 1.00 87.56 91 GLU A CA 1
ATOM 648 C C . GLU A 1 91 ? 20.817 -2.196 -5.969 1.00 87.56 91 GLU A C 1
ATOM 650 O O . GLU A 1 91 ? 21.207 -2.189 -7.135 1.00 87.56 91 GLU A O 1
ATOM 655 N N . ALA A 1 92 ? 21.532 -2.761 -4.992 1.00 90.12 92 ALA A N 1
ATOM 656 C CA . ALA A 1 92 ? 22.827 -3.391 -5.225 1.00 90.12 92 ALA A CA 1
ATOM 657 C C . ALA A 1 92 ? 22.733 -4.570 -6.206 1.00 90.12 92 ALA A C 1
ATOM 659 O O . ALA A 1 92 ? 23.587 -4.703 -7.078 1.00 90.12 92 ALA A O 1
ATOM 660 N N . ASN A 1 93 ? 21.700 -5.410 -6.108 1.00 90.12 93 ASN A N 1
ATOM 661 C CA . ASN A 1 93 ? 21.494 -6.545 -7.009 1.00 90.12 93 ASN A CA 1
ATOM 662 C C . ASN A 1 93 ? 21.146 -6.092 -8.433 1.00 90.12 93 ASN A C 1
ATOM 664 O O . ASN A 1 93 ? 21.686 -6.638 -9.395 1.00 90.12 93 ASN A O 1
ATOM 668 N N . VAL A 1 94 ? 20.298 -5.069 -8.577 1.00 90.69 94 VAL A N 1
ATOM 669 C CA . VAL A 1 94 ? 20.001 -4.453 -9.879 1.00 90.69 94 VAL A CA 1
ATOM 670 C C . VAL A 1 94 ? 21.264 -3.835 -10.477 1.00 90.69 94 VAL A C 1
ATOM 672 O O . VAL A 1 94 ? 21.548 -4.050 -11.653 1.00 90.69 94 VAL A O 1
ATOM 675 N N . ASN A 1 95 ? 22.055 -3.125 -9.671 1.00 89.88 95 ASN A N 1
ATOM 676 C CA . ASN A 1 95 ? 23.293 -2.511 -10.131 1.00 89.88 95 ASN A CA 1
ATOM 677 C C . ASN A 1 95 ? 24.323 -3.562 -10.564 1.00 89.88 95 ASN A C 1
ATOM 679 O O . ASN A 1 95 ? 24.904 -3.433 -11.633 1.00 89.88 95 ASN A O 1
ATOM 683 N N . ARG A 1 96 ? 24.490 -4.652 -9.802 1.00 90.25 96 ARG A N 1
ATOM 684 C CA . ARG A 1 96 ? 25.359 -5.777 -10.198 1.00 90.25 96 ARG A CA 1
ATOM 685 C C . ARG A 1 96 ? 24.943 -6.382 -11.535 1.00 90.25 96 ARG A C 1
ATOM 687 O O . ARG A 1 96 ? 25.802 -6.695 -12.348 1.00 90.25 96 ARG A O 1
ATOM 694 N N . LEU A 1 97 ? 23.639 -6.542 -11.769 1.00 90.50 97 LEU A N 1
ATOM 695 C CA . LEU A 1 97 ? 23.129 -7.064 -13.036 1.00 90.50 97 LEU A CA 1
ATOM 696 C C . LEU A 1 97 ? 23.458 -6.128 -14.209 1.00 90.50 97 LEU A C 1
ATOM 698 O O . LEU A 1 97 ? 23.808 -6.609 -15.284 1.00 90.50 97 LEU A O 1
ATOM 702 N N . ARG A 1 98 ? 23.349 -4.810 -13.992 1.00 87.31 98 ARG A N 1
ATOM 703 C CA . ARG A 1 98 ? 23.683 -3.783 -14.988 1.00 87.31 98 ARG A CA 1
ATOM 704 C C . ARG A 1 98 ? 25.172 -3.763 -15.302 1.00 87.31 98 ARG A C 1
ATOM 706 O O . ARG A 1 98 ? 25.527 -3.917 -16.462 1.00 87.31 98 ARG A O 1
ATOM 713 N N . VAL A 1 99 ? 26.018 -3.706 -14.275 1.00 87.50 99 VAL A N 1
ATOM 714 C CA . VAL A 1 99 ? 27.481 -3.740 -14.426 1.00 87.50 99 VAL A CA 1
ATOM 715 C C . VAL A 1 99 ? 27.921 -5.006 -15.167 1.00 87.50 99 VAL A C 1
ATOM 717 O O . VAL A 1 99 ? 28.623 -4.920 -16.165 1.00 87.50 99 VAL A O 1
ATOM 720 N N . ALA A 1 100 ? 27.415 -6.181 -14.780 1.00 89.19 100 ALA A N 1
ATOM 721 C CA . ALA A 1 100 ? 27.758 -7.436 -15.454 1.00 89.19 100 ALA A CA 1
ATOM 722 C C . ALA A 1 100 ? 27.232 -7.531 -16.901 1.00 89.19 100 ALA A C 1
ATOM 724 O O . ALA A 1 100 ? 27.699 -8.365 -17.680 1.00 89.19 100 ALA A O 1
ATOM 725 N N . ALA A 1 101 ? 26.194 -6.774 -17.265 1.00 87.94 101 ALA A N 1
ATOM 726 C CA . ALA A 1 101 ? 25.744 -6.666 -18.651 1.00 87.94 101 ALA A CA 1
ATOM 727 C C . ALA A 1 101 ? 26.653 -5.714 -19.437 1.00 87.94 101 ALA A C 1
ATOM 729 O O . ALA A 1 101 ? 27.084 -6.066 -20.529 1.00 87.94 101 ALA A O 1
ATOM 730 N N . GLU A 1 102 ? 27.002 -4.566 -18.857 1.00 84.38 102 GLU A N 1
ATOM 731 C CA . GLU A 1 102 ? 27.928 -3.598 -19.447 1.00 84.38 102 GLU A CA 1
ATOM 732 C C . GLU A 1 102 ? 29.313 -4.196 -19.700 1.00 84.38 102 GLU A C 1
ATOM 734 O O . GLU A 1 102 ? 29.820 -4.040 -20.806 1.00 84.38 102 GLU A O 1
ATOM 739 N N . GLU A 1 103 ? 29.879 -4.943 -18.747 1.00 85.38 103 GLU A N 1
ATOM 740 C CA . GLU A 1 103 ? 31.168 -5.639 -18.895 1.00 85.38 103 GLU A CA 1
ATOM 741 C C . GLU A 1 103 ? 31.156 -6.614 -20.081 1.00 85.38 103 GLU A C 1
ATOM 743 O O . GLU A 1 103 ? 32.058 -6.607 -20.916 1.00 85.38 103 GLU A O 1
ATOM 748 N N . ARG A 1 104 ? 30.091 -7.409 -20.234 1.00 87.06 104 ARG A N 1
ATOM 749 C CA . ARG A 1 104 ? 29.956 -8.321 -21.382 1.00 87.06 104 ARG A CA 1
ATOM 750 C C . ARG A 1 104 ? 29.800 -7.567 -22.700 1.00 87.06 104 ARG A C 1
ATOM 752 O O . ARG A 1 104 ? 30.321 -7.998 -23.726 1.00 87.06 104 ARG A O 1
ATOM 759 N N . GLY A 1 105 ? 29.056 -6.461 -22.705 1.00 86.25 105 GLY A N 1
ATOM 760 C CA . GLY A 1 105 ? 28.881 -5.605 -23.888 1.00 86.25 105 GLY A CA 1
ATOM 761 C C . GLY A 1 105 ? 30.185 -4.983 -24.322 1.00 86.25 105 GLY A C 1
ATOM 762 O O . GLY A 1 105 ? 30.515 -4.971 -25.505 1.00 86.25 105 GLY A O 1
ATOM 763 N N . TRP A 1 106 ? 30.951 -4.558 -23.331 1.00 84.31 106 TRP A N 1
ATOM 764 C CA . TRP A 1 106 ? 32.279 -4.027 -23.489 1.00 84.31 106 TRP A CA 1
ATOM 765 C C . TRP A 1 106 ? 33.255 -5.041 -24.091 1.00 84.31 106 TRP A C 1
ATOM 767 O O . TRP A 1 106 ? 33.953 -4.717 -25.050 1.00 84.31 106 TRP A O 1
ATOM 777 N N . GLU A 1 107 ? 33.278 -6.277 -23.587 1.00 86.25 107 GLU A N 1
ATOM 778 C CA . GLU A 1 107 ? 34.117 -7.352 -24.130 1.00 86.25 107 GLU A CA 1
ATOM 779 C C . GLU A 1 107 ? 33.783 -7.670 -25.596 1.00 86.25 107 GLU A C 1
ATOM 781 O O . GLU A 1 107 ? 34.686 -7.799 -26.427 1.00 86.25 107 GLU A O 1
ATOM 786 N N . GLU A 1 108 ? 32.491 -7.780 -25.933 1.00 89.00 108 GLU A N 1
ATOM 787 C CA . GLU A 1 108 ? 32.036 -8.011 -27.311 1.00 89.00 108 GLU A CA 1
ATOM 788 C C . GLU A 1 108 ? 32.419 -6.838 -28.231 1.00 89.00 108 GLU A C 1
ATOM 790 O O . GLU A 1 108 ? 32.918 -7.058 -29.337 1.00 89.00 108 GLU A O 1
ATOM 795 N N . MET A 1 109 ? 32.226 -5.601 -27.765 1.00 87.81 109 MET A N 1
ATOM 796 C CA . MET A 1 109 ? 32.545 -4.381 -28.511 1.00 87.81 109 MET A CA 1
ATOM 797 C C . MET A 1 109 ? 34.048 -4.222 -28.744 1.00 87.81 109 MET A C 1
ATOM 799 O O . MET A 1 109 ? 34.478 -3.976 -29.868 1.00 87.81 109 MET A O 1
ATOM 803 N N . SER A 1 110 ? 34.855 -4.419 -27.702 1.00 84.38 110 SER A N 1
ATOM 804 C CA . SER A 1 110 ? 36.314 -4.293 -27.773 1.00 84.38 110 SER A CA 1
ATOM 805 C C . SER A 1 110 ? 36.915 -5.302 -28.746 1.00 84.38 110 SER A C 1
ATOM 807 O O . SER A 1 110 ? 37.799 -4.956 -29.528 1.00 84.38 110 SER A O 1
ATOM 809 N N . ARG A 1 111 ? 36.397 -6.539 -28.757 1.00 87.88 111 ARG A N 1
ATOM 810 C CA . ARG A 1 111 ? 36.815 -7.564 -29.721 1.00 87.88 111 ARG A CA 1
ATOM 811 C C . ARG A 1 111 ? 36.514 -7.137 -31.155 1.00 87.88 111 ARG A C 1
ATOM 813 O O . ARG A 1 111 ? 37.401 -7.207 -31.997 1.00 87.88 111 ARG A O 1
ATOM 820 N N . PHE A 1 112 ? 35.300 -6.655 -31.412 1.00 90.19 112 PHE A N 1
ATOM 821 C CA . PHE A 1 112 ? 34.890 -6.199 -32.740 1.00 90.19 112 PHE A CA 1
ATOM 822 C C . PHE A 1 112 ? 35.729 -5.011 -33.241 1.00 90.19 112 PHE A C 1
ATOM 824 O O . PHE A 1 112 ? 36.217 -5.026 -34.368 1.00 90.19 112 PHE A O 1
ATOM 831 N N . ILE A 1 113 ? 35.966 -4.014 -32.383 1.00 86.38 113 ILE A N 1
ATOM 832 C CA . ILE A 1 113 ? 36.821 -2.854 -32.685 1.00 86.38 113 ILE A CA 1
ATOM 833 C C . ILE A 1 113 ? 38.262 -3.297 -32.985 1.00 86.38 113 ILE A C 1
ATOM 835 O O . ILE A 1 113 ? 38.883 -2.786 -33.920 1.00 86.38 113 ILE A O 1
ATOM 839 N N . GLY A 1 114 ? 38.789 -4.253 -32.211 1.00 85.25 114 GLY A N 1
ATOM 840 C CA . GLY A 1 114 ? 40.124 -4.817 -32.411 1.00 85.25 114 GLY A CA 1
ATOM 841 C C . GLY A 1 114 ? 40.258 -5.576 -33.733 1.00 85.25 114 GLY A C 1
ATOM 842 O O . GLY A 1 114 ? 41.208 -5.345 -34.474 1.00 85.25 114 GLY A O 1
ATOM 843 N N . GLU A 1 115 ? 39.281 -6.420 -34.078 1.00 89.69 115 GLU A N 1
ATOM 844 C CA . GLU A 1 115 ? 39.243 -7.161 -35.351 1.00 89.69 115 GLU A CA 1
ATOM 845 C C . GLU A 1 115 ? 39.219 -6.235 -36.575 1.00 89.69 115 GLU A C 1
ATOM 847 O O . GLU A 1 115 ? 39.774 -6.569 -37.621 1.00 89.69 115 GLU A O 1
ATOM 852 N N . LYS A 1 116 ? 38.607 -5.055 -36.441 1.00 88.69 116 LYS A N 1
ATOM 853 C CA . LYS A 1 116 ? 38.548 -4.034 -37.492 1.00 88.69 116 LYS A CA 1
ATOM 854 C C . LYS A 1 116 ? 39.783 -3.130 -37.557 1.00 88.69 116 LYS A C 1
ATOM 856 O O . LYS A 1 116 ? 39.872 -2.296 -38.454 1.00 88.69 116 LYS A O 1
ATOM 861 N N . GLY A 1 117 ? 40.727 -3.265 -36.622 1.00 85.25 117 GLY A N 1
ATOM 862 C CA . GLY A 1 117 ? 41.910 -2.400 -36.535 1.00 85.25 117 GLY A CA 1
ATOM 863 C C . GLY A 1 117 ? 41.585 -0.950 -36.155 1.00 85.25 117 GLY A C 1
ATOM 864 O O . GLY A 1 117 ? 42.422 -0.061 -36.288 1.00 85.25 117 GLY A O 1
ATOM 865 N N . TRP A 1 118 ? 40.370 -0.680 -35.671 1.00 84.31 118 TRP A N 1
ATOM 866 C CA . TRP A 1 118 ? 39.958 0.663 -35.258 1.00 84.31 118 TRP A CA 1
ATOM 867 C C . TRP A 1 118 ? 40.591 1.075 -33.916 1.00 84.31 118 TRP A C 1
ATOM 869 O O . TRP A 1 118 ? 40.674 2.265 -33.615 1.00 84.31 118 TRP A O 1
ATOM 879 N N . GLY A 1 119 ? 41.068 0.098 -33.132 1.00 67.75 119 GLY A N 1
ATOM 880 C CA . GLY A 1 119 ? 41.678 0.288 -31.811 1.00 67.75 119 GLY A CA 1
ATOM 881 C C . GLY A 1 119 ? 43.136 0.771 -31.803 1.00 67.75 119 GLY A C 1
ATOM 882 O O . GLY A 1 119 ? 43.586 1.275 -30.779 1.00 67.75 119 GLY A O 1
ATOM 883 N N . ASP A 1 120 ? 43.863 0.692 -32.924 1.00 67.12 120 ASP A N 1
ATOM 884 C CA . ASP A 1 120 ? 45.278 1.118 -33.009 1.00 67.12 120 ASP A CA 1
ATOM 885 C C . ASP A 1 120 ? 45.455 2.649 -33.045 1.00 67.12 120 ASP A C 1
ATOM 887 O O . ASP A 1 120 ? 46.571 3.178 -33.008 1.00 67.12 120 ASP A O 1
ATOM 891 N N . ARG A 1 121 ? 44.350 3.400 -33.093 1.00 61.94 121 ARG A N 1
ATOM 892 C CA . ARG A 1 121 ? 44.363 4.860 -32.996 1.00 61.94 121 ARG A CA 1
ATOM 893 C C . ARG A 1 121 ? 44.613 5.243 -31.534 1.00 61.94 121 ARG A C 1
ATOM 895 O O . ARG A 1 121 ? 43.783 4.969 -30.675 1.00 61.94 121 ARG A O 1
ATOM 902 N N . GLN A 1 122 ? 45.749 5.897 -31.257 1.00 53.06 122 GLN A N 1
ATOM 903 C CA . GLN A 1 122 ? 46.279 6.236 -29.916 1.00 53.06 122 GLN A CA 1
ATOM 904 C C . GLN A 1 122 ? 45.266 6.794 -28.891 1.00 53.06 122 GLN A C 1
ATOM 906 O O . GLN A 1 122 ? 45.505 6.704 -27.691 1.00 53.06 122 GLN A O 1
ATOM 911 N N . TRP A 1 123 ? 44.151 7.371 -29.336 1.00 54.22 123 TRP A N 1
ATOM 912 C CA . TRP A 1 123 ? 43.135 8.004 -28.497 1.00 54.22 123 T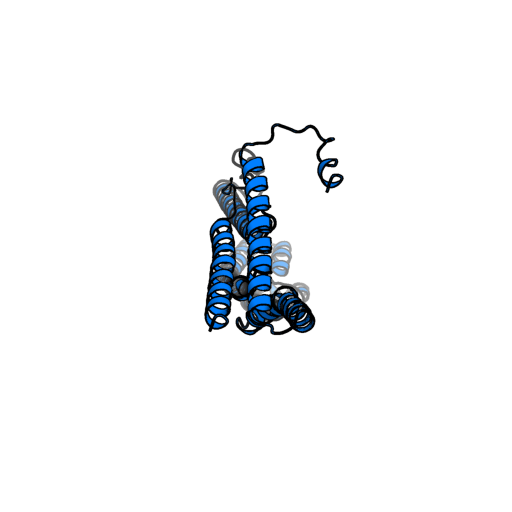RP A CA 1
ATOM 913 C C . TRP A 1 123 ? 41.867 7.147 -28.290 1.00 54.22 123 TRP A C 1
ATOM 915 O O . TRP A 1 123 ? 41.115 7.419 -27.355 1.00 54.22 123 TRP A O 1
ATOM 925 N N . ALA A 1 124 ? 41.658 6.067 -29.060 1.00 50.22 124 ALA A N 1
ATOM 926 C CA . ALA A 1 124 ? 40.592 5.089 -28.803 1.00 50.22 124 ALA A CA 1
ATOM 927 C C . ALA A 1 124 ? 40.834 4.328 -27.482 1.00 50.22 124 ALA A C 1
ATOM 929 O O . ALA A 1 124 ? 39.884 4.011 -26.770 1.00 50.22 124 ALA A O 1
ATOM 930 N N . ASN A 1 125 ? 42.107 4.150 -27.101 1.00 53.12 125 ASN A N 1
ATOM 931 C CA . ASN A 1 125 ? 42.539 3.557 -25.828 1.00 53.12 125 ASN A CA 1
ATOM 932 C C . ASN A 1 125 ? 42.126 4.344 -24.577 1.00 53.12 125 ASN A C 1
ATOM 934 O O . ASN A 1 125 ? 41.910 3.737 -23.534 1.00 53.12 125 ASN A O 1
ATOM 938 N N . TRP A 1 126 ? 41.957 5.669 -24.646 1.00 47.03 126 TRP A N 1
ATOM 939 C CA . TRP A 1 126 ? 41.756 6.466 -23.425 1.00 47.03 126 TRP A CA 1
ATOM 940 C C . TRP A 1 126 ? 40.323 6.406 -22.873 1.00 47.03 126 TRP A C 1
ATOM 942 O O . TRP A 1 126 ? 40.105 6.608 -21.681 1.00 47.03 126 TRP A O 1
ATOM 952 N N . ASN A 1 127 ? 39.343 6.090 -23.724 1.00 48.81 127 ASN A N 1
ATOM 953 C CA . ASN A 1 127 ? 37.940 5.943 -23.323 1.00 48.81 127 ASN A CA 1
ATOM 954 C C . ASN A 1 127 ? 37.527 4.483 -23.090 1.00 48.81 127 ASN A C 1
ATOM 956 O O . ASN A 1 127 ? 36.396 4.241 -22.671 1.00 48.81 127 ASN A O 1
ATOM 960 N N . LEU A 1 128 ? 38.441 3.535 -23.340 1.00 50.62 128 LEU A N 1
ATOM 961 C CA . LEU A 1 128 ? 38.223 2.108 -23.119 1.00 50.62 128 LEU A CA 1
ATOM 962 C C . LEU A 1 128 ? 38.381 1.691 -21.632 1.00 50.62 128 LEU A C 1
ATOM 964 O O . LEU A 1 128 ? 37.983 0.593 -21.256 1.00 50.62 128 LEU A O 1
ATOM 968 N N . GLU A 1 129 ? 38.910 2.570 -20.771 1.00 49.56 129 GLU A N 1
ATOM 969 C CA . GLU A 1 129 ? 39.197 2.263 -19.357 1.00 49.56 129 GLU A CA 1
ATOM 970 C C . GLU A 1 129 ? 38.238 2.916 -18.333 1.00 49.56 129 GLU A C 1
ATOM 972 O O . GLU A 1 129 ? 38.212 2.483 -17.183 1.00 49.56 129 GLU A O 1
ATOM 977 N N . TRP A 1 130 ? 37.449 3.941 -18.707 1.00 47.81 130 TRP A N 1
ATOM 978 C CA . TRP A 1 130 ? 36.723 4.787 -17.729 1.00 47.81 130 TRP A CA 1
ATOM 979 C C . TRP A 1 130 ? 35.267 5.164 -18.089 1.00 47.81 130 TRP A C 1
ATOM 981 O O . TRP A 1 130 ? 34.638 5.904 -17.329 1.00 47.81 130 TRP A O 1
ATOM 991 N N . GLY A 1 131 ? 34.707 4.682 -19.208 1.00 60.53 131 GLY A N 1
ATOM 992 C CA . GLY A 1 131 ? 33.334 4.987 -19.654 1.00 60.53 131 GLY A CA 1
ATOM 993 C C . GLY A 1 131 ? 32.512 3.744 -20.017 1.00 60.53 131 GLY A C 1
ATOM 994 O O . GLY A 1 131 ? 33.052 2.652 -20.172 1.00 60.53 131 GLY A O 1
ATOM 995 N N . THR A 1 132 ? 31.193 3.893 -20.165 1.00 69.31 132 THR A N 1
ATOM 996 C CA . THR A 1 132 ? 30.325 2.828 -20.697 1.00 69.31 132 THR A CA 1
ATOM 997 C C . THR A 1 132 ? 30.508 2.717 -22.217 1.00 69.31 132 THR A C 1
ATOM 999 O O . THR A 1 132 ? 30.776 3.710 -22.899 1.00 69.31 132 THR A O 1
ATOM 1002 N N . TRP A 1 133 ? 30.326 1.527 -22.806 1.00 73.38 133 TRP A N 1
ATOM 1003 C CA . TRP A 1 133 ? 30.395 1.393 -24.275 1.00 73.38 133 TRP A CA 1
ATOM 1004 C C . TRP A 1 133 ? 29.348 2.244 -25.002 1.00 73.38 133 TRP A C 1
ATOM 1006 O O . TRP A 1 133 ? 29.580 2.621 -26.150 1.00 73.38 133 TRP A O 1
ATOM 1016 N N . SER A 1 134 ? 28.244 2.617 -24.341 1.00 71.44 134 SER A N 1
ATOM 1017 C CA . SER A 1 134 ? 27.270 3.565 -24.891 1.00 71.44 134 SER A CA 1
ATOM 1018 C C . SER A 1 134 ? 27.852 4.958 -25.136 1.00 71.44 134 SER A C 1
ATOM 1020 O O . SER A 1 134 ? 27.400 5.634 -26.055 1.00 71.44 134 SER A O 1
ATOM 1022 N N . ASP A 1 135 ? 28.866 5.364 -24.369 1.00 75.06 135 ASP A N 1
ATOM 1023 C CA . ASP A 1 135 ? 29.556 6.646 -24.545 1.00 75.06 135 ASP A CA 1
ATOM 1024 C C . ASP A 1 135 ? 30.744 6.527 -25.510 1.00 75.06 135 ASP A C 1
ATOM 1026 O O . ASP A 1 135 ? 31.085 7.481 -26.214 1.00 75.06 135 ASP A O 1
ATOM 1030 N N . ALA A 1 136 ? 31.376 5.350 -25.567 1.00 76.94 136 ALA A N 1
ATOM 1031 C CA . ALA A 1 136 ? 32.515 5.089 -26.442 1.00 76.94 136 ALA A CA 1
ATOM 1032 C C . ALA A 1 136 ? 32.112 4.972 -27.923 1.00 76.94 136 ALA A C 1
ATOM 1034 O O . ALA A 1 136 ? 32.813 5.494 -28.790 1.00 76.94 136 ALA A O 1
ATOM 1035 N N . VAL A 1 137 ? 30.972 4.333 -28.221 1.00 82.69 137 VAL A N 1
ATOM 1036 C CA . VAL A 1 137 ? 30.514 4.081 -29.600 1.00 82.69 137 VAL A CA 1
ATOM 1037 C C . VAL A 1 137 ? 30.266 5.371 -30.404 1.00 82.69 137 VAL A C 1
ATOM 1039 O O . VAL A 1 137 ? 30.817 5.473 -31.500 1.00 82.69 137 VAL A O 1
ATOM 1042 N N . PRO A 1 138 ? 29.505 6.376 -29.916 1.00 81.38 138 PRO A N 1
ATOM 1043 C CA . PRO A 1 138 ? 29.277 7.617 -30.663 1.00 81.38 138 PRO A CA 1
ATOM 1044 C C . PRO A 1 138 ? 30.572 8.372 -30.969 1.00 81.38 138 PRO A C 1
ATOM 1046 O O . PRO A 1 138 ? 30.748 8.868 -32.076 1.00 81.38 138 PRO A O 1
ATOM 1049 N N . ARG A 1 139 ? 31.507 8.401 -30.013 1.00 80.12 139 ARG A N 1
ATOM 1050 C CA . ARG A 1 139 ? 32.797 9.085 -30.172 1.00 80.12 139 ARG A CA 1
ATOM 1051 C C . ARG A 1 139 ? 33.699 8.386 -31.181 1.00 80.12 139 ARG A C 1
ATOM 1053 O O . ARG A 1 139 ? 34.316 9.046 -32.005 1.00 80.12 139 ARG A O 1
ATOM 1060 N N . LEU A 1 140 ? 33.747 7.051 -31.160 1.00 82.12 140 LEU A N 1
ATOM 1061 C CA . LEU A 1 140 ? 34.472 6.298 -32.183 1.00 82.12 140 LEU A CA 1
ATOM 1062 C C . LEU A 1 140 ? 33.869 6.541 -33.575 1.00 82.12 140 LEU A C 1
ATOM 1064 O O . LEU A 1 140 ? 34.606 6.692 -34.545 1.00 82.12 140 LEU A O 1
ATOM 1068 N N . ALA A 1 141 ? 32.541 6.632 -33.675 1.00 84.62 141 ALA A N 1
ATOM 1069 C CA . ALA A 1 141 ? 31.866 6.896 -34.941 1.00 84.62 141 ALA A CA 1
ATOM 1070 C C . ALA A 1 141 ? 32.205 8.272 -35.542 1.00 84.62 141 ALA A C 1
ATOM 1072 O O . ALA A 1 141 ? 32.299 8.384 -36.762 1.00 84.62 141 ALA A O 1
ATOM 1073 N N . GLU A 1 142 ? 32.409 9.310 -34.725 1.00 84.75 142 GLU A N 1
ATOM 1074 C CA . GLU A 1 142 ? 32.800 10.651 -35.202 1.00 84.75 142 GLU A CA 1
ATOM 1075 C C . GLU A 1 142 ? 34.145 10.646 -35.948 1.00 84.75 142 GLU A C 1
ATOM 1077 O O . GLU A 1 142 ? 34.357 11.426 -36.877 1.00 84.75 142 GLU A O 1
ATOM 1082 N N . GLU A 1 143 ? 35.011 9.708 -35.590 1.00 82.38 143 GLU A N 1
ATOM 1083 C CA . GLU A 1 143 ? 36.415 9.652 -35.988 1.00 82.38 143 GLU A CA 1
ATOM 1084 C C . GLU A 1 143 ? 36.691 8.650 -37.114 1.00 82.38 143 GLU A C 1
ATOM 1086 O O . GLU A 1 143 ? 37.719 8.703 -37.795 1.00 82.38 143 GLU A O 1
ATOM 1091 N N . LEU A 1 144 ? 35.775 7.711 -37.339 1.00 84.38 144 LEU A N 1
ATOM 1092 C CA . LEU A 1 144 ? 35.816 6.851 -38.516 1.00 84.38 144 LEU A CA 1
ATOM 1093 C C . LEU A 1 144 ? 35.626 7.717 -39.766 1.00 84.38 144 LEU A C 1
ATOM 1095 O O . LEU A 1 144 ? 34.658 8.463 -39.860 1.00 84.38 144 LEU A O 1
ATOM 1099 N N . GLU A 1 145 ? 36.546 7.643 -40.726 1.00 85.56 145 GLU A N 1
ATOM 1100 C CA . GLU A 1 145 ? 36.477 8.453 -41.954 1.00 85.56 145 GLU A CA 1
ATOM 1101 C C . GLU A 1 145 ? 35.448 7.893 -42.945 1.00 85.56 145 GLU A C 1
ATOM 1103 O O . GLU A 1 145 ? 34.779 8.644 -43.656 1.00 85.56 145 GLU A O 1
ATOM 1108 N N . SER A 1 146 ? 35.295 6.566 -42.967 1.00 91.56 146 SER A N 1
ATOM 1109 C CA . SER A 1 146 ? 34.357 5.867 -43.838 1.00 91.56 146 SER A CA 1
ATOM 1110 C C . SER A 1 146 ? 32.947 5.864 -43.251 1.00 91.56 146 SER A C 1
ATOM 1112 O O . SER A 1 146 ? 32.733 5.496 -42.095 1.00 91.56 146 SER A O 1
ATOM 1114 N N . LEU A 1 147 ? 31.961 6.222 -44.076 1.00 90.25 147 LEU A N 1
ATOM 1115 C CA . LEU A 1 147 ? 30.544 6.082 -43.729 1.00 90.25 147 LEU A CA 1
ATOM 1116 C C . LEU A 1 147 ? 30.144 4.614 -43.526 1.00 90.25 147 LEU A C 1
ATOM 1118 O O . LEU A 1 147 ? 29.305 4.334 -42.673 1.00 90.25 147 LEU A O 1
ATOM 1122 N N . GLU A 1 148 ? 30.766 3.695 -44.267 1.00 91.69 148 GLU A N 1
ATOM 1123 C CA . GLU A 1 148 ? 30.507 2.256 -44.167 1.00 91.69 148 GLU A CA 1
ATOM 1124 C C . GLU A 1 148 ? 30.939 1.714 -42.797 1.00 91.69 148 GLU A C 1
ATOM 1126 O O . GLU A 1 148 ? 30.160 1.036 -42.131 1.00 91.69 148 GLU A O 1
ATOM 1131 N N . ASP A 1 149 ? 32.117 2.120 -42.311 1.00 90.06 149 ASP A N 1
ATOM 1132 C CA . ASP A 1 149 ? 32.620 1.718 -40.990 1.00 90.06 149 ASP A CA 1
ATOM 1133 C C . ASP A 1 149 ? 31.730 2.249 -39.856 1.00 90.06 149 ASP A C 1
ATOM 1135 O O . ASP A 1 149 ? 31.470 1.551 -38.873 1.00 90.06 149 ASP A O 1
ATOM 1139 N N . ARG A 1 150 ? 31.217 3.482 -39.993 1.00 87.81 150 ARG A N 1
ATOM 1140 C CA . ARG A 1 150 ? 30.277 4.074 -39.025 1.00 87.81 150 ARG A CA 1
ATOM 1141 C C . ARG A 1 150 ? 28.977 3.284 -38.962 1.00 87.81 150 ARG A C 1
ATOM 1143 O O . ARG A 1 150 ? 28.493 2.980 -37.872 1.00 87.81 150 ARG A O 1
ATOM 1150 N N . GLU A 1 151 ? 28.401 2.969 -40.118 1.00 89.44 151 GLU A N 1
ATOM 1151 C CA . GLU A 1 151 ? 27.168 2.189 -40.199 1.00 89.44 151 GLU A CA 1
ATOM 1152 C C . GLU A 1 151 ? 27.376 0.780 -39.632 1.00 89.44 151 GLU A C 1
ATOM 1154 O O . GLU A 1 151 ? 26.550 0.291 -38.855 1.00 89.44 151 GLU A O 1
ATOM 1159 N N . GLU A 1 152 ? 28.519 0.159 -39.924 1.00 91.12 152 GLU A N 1
ATOM 1160 C CA . GLU A 1 152 ? 28.863 -1.153 -39.394 1.00 91.12 152 GLU A CA 1
ATOM 1161 C C . GLU A 1 152 ? 29.008 -1.131 -37.864 1.00 91.12 152 GLU A C 1
ATOM 1163 O O . GLU A 1 152 ? 28.398 -1.972 -37.191 1.00 91.12 152 GLU A O 1
ATOM 1168 N N . LEU A 1 153 ? 29.712 -0.136 -37.309 1.00 87.94 153 LEU A N 1
ATOM 1169 C CA . LEU A 1 153 ? 29.855 0.087 -35.867 1.00 87.94 153 LEU A CA 1
ATOM 1170 C C . LEU A 1 153 ? 28.495 0.253 -35.181 1.00 87.94 153 LEU A C 1
ATOM 1172 O O . LEU A 1 153 ? 28.206 -0.456 -34.215 1.00 87.94 153 LEU A O 1
ATOM 1176 N N . PHE A 1 154 ? 27.634 1.140 -35.688 1.00 88.06 154 PHE A N 1
ATOM 1177 C CA . PHE A 1 154 ? 26.302 1.345 -35.112 1.00 88.06 154 PHE A CA 1
ATOM 1178 C C . PHE A 1 154 ? 25.422 0.101 -35.241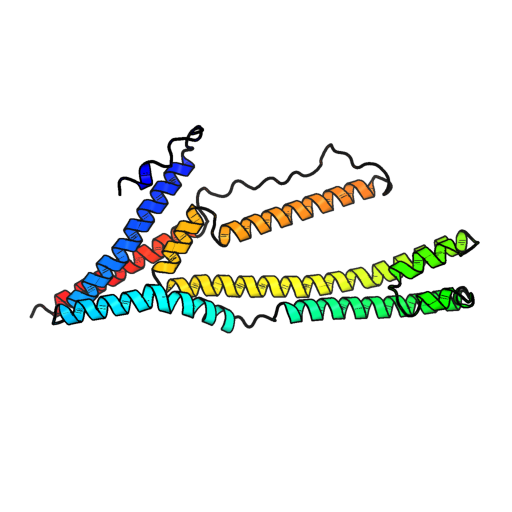 1.00 88.06 154 PHE A C 1
ATOM 1180 O O . PHE A 1 154 ? 24.688 -0.230 -34.307 1.00 88.06 154 PHE A O 1
ATOM 1187 N N . SER A 1 155 ? 25.516 -0.634 -36.353 1.00 89.31 155 SER A N 1
ATOM 1188 C CA . SER A 1 155 ? 24.767 -1.878 -36.533 1.00 89.31 155 SER A CA 1
ATOM 1189 C C . SER A 1 155 ? 25.197 -2.942 -35.516 1.00 89.31 155 SER A C 1
ATOM 1191 O O . SER A 1 155 ? 24.349 -3.638 -34.950 1.00 89.31 155 SER A O 1
ATOM 1193 N N . PHE A 1 156 ? 26.503 -3.069 -35.259 1.00 90.50 156 PHE A N 1
ATOM 1194 C CA . PHE A 1 156 ? 27.046 -4.021 -34.298 1.00 90.50 156 PHE A CA 1
ATOM 1195 C C . PHE A 1 156 ? 26.687 -3.616 -32.869 1.00 90.50 156 PHE A C 1
ATOM 1197 O O . PHE A 1 156 ? 26.151 -4.436 -32.122 1.00 90.50 156 PHE A O 1
ATOM 1204 N N . ALA A 1 157 ? 26.865 -2.338 -32.526 1.00 86.62 157 ALA A N 1
ATOM 1205 C CA . ALA A 1 157 ? 26.450 -1.767 -31.251 1.00 86.62 157 ALA A CA 1
ATOM 1206 C C . ALA A 1 157 ? 24.960 -1.984 -30.983 1.00 86.62 157 ALA A C 1
ATOM 1208 O O . ALA A 1 157 ? 24.599 -2.450 -29.906 1.00 86.62 157 ALA A O 1
ATOM 1209 N N . GLY A 1 158 ? 24.098 -1.760 -31.977 1.00 84.81 158 GLY A N 1
ATOM 1210 C CA . GLY A 1 158 ? 22.667 -2.041 -31.874 1.00 84.81 158 GLY A CA 1
ATOM 1211 C C . GLY A 1 158 ? 22.367 -3.515 -31.579 1.00 84.81 158 GLY A C 1
ATOM 1212 O O . GLY A 1 158 ? 21.507 -3.815 -30.749 1.00 84.81 158 GLY A O 1
ATOM 1213 N N . ARG A 1 159 ? 23.105 -4.456 -32.190 1.00 89.44 159 ARG A N 1
ATOM 1214 C CA . ARG A 1 159 ? 22.956 -5.900 -31.921 1.00 89.44 159 ARG A CA 1
ATOM 1215 C C . ARG A 1 159 ? 23.400 -6.281 -30.509 1.00 89.44 159 ARG A C 1
ATOM 1217 O O . ARG A 1 159 ? 22.676 -7.024 -29.843 1.00 89.44 159 ARG A O 1
ATOM 1224 N N . VAL A 1 160 ? 24.550 -5.779 -30.053 1.00 87.62 160 VAL A N 1
ATOM 1225 C CA . VAL A 1 160 ? 25.051 -5.999 -28.682 1.00 87.62 160 VAL A CA 1
ATOM 1226 C C . VAL A 1 160 ? 24.064 -5.415 -27.670 1.00 87.62 160 VAL A C 1
ATOM 1228 O O . VAL A 1 160 ? 23.630 -6.128 -26.762 1.00 87.62 160 VAL A O 1
ATOM 1231 N N . MET A 1 161 ? 23.603 -4.177 -27.900 1.00 81.38 161 MET A N 1
ATOM 1232 C CA . MET A 1 161 ? 22.581 -3.519 -27.084 1.00 81.38 161 MET A CA 1
ATOM 1233 C C . MET A 1 161 ? 21.339 -4.388 -26.959 1.00 81.38 161 MET A C 1
ATOM 1235 O O . MET A 1 161 ? 20.907 -4.707 -25.858 1.00 81.38 161 MET A O 1
ATOM 1239 N N . HIS A 1 162 ? 20.769 -4.812 -28.086 1.00 81.81 162 HIS A N 1
ATOM 1240 C CA . HIS A 1 162 ? 19.516 -5.551 -28.089 1.00 81.81 162 HIS A CA 1
ATOM 1241 C C . HIS A 1 162 ? 19.646 -6.903 -27.374 1.00 81.81 162 HIS A C 1
ATOM 1243 O O . HIS A 1 162 ? 18.765 -7.293 -26.602 1.00 81.81 162 HIS A O 1
ATOM 1249 N N . ARG A 1 163 ? 20.774 -7.600 -27.574 1.00 84.81 163 ARG A N 1
ATOM 1250 C CA . ARG A 1 163 ? 21.043 -8.903 -26.955 1.00 84.81 163 ARG A CA 1
ATOM 1251 C C . ARG A 1 163 ? 21.199 -8.810 -25.438 1.00 84.81 163 ARG A C 1
ATOM 1253 O O . ARG A 1 163 ? 20.783 -9.737 -24.747 1.00 84.81 163 ARG A O 1
ATOM 1260 N N . GLN A 1 164 ? 21.772 -7.724 -24.922 1.00 84.62 164 GLN A N 1
ATOM 1261 C CA . GLN A 1 164 ? 22.111 -7.594 -23.501 1.00 84.62 164 GLN A CA 1
ATOM 1262 C C . GLN A 1 164 ? 21.098 -6.781 -22.696 1.00 84.62 164 GLN A C 1
ATOM 1264 O O . GLN A 1 164 ? 20.768 -7.150 -21.568 1.00 84.62 164 GLN A O 1
ATOM 1269 N N . PHE A 1 165 ? 20.536 -5.729 -23.286 1.00 78.38 165 PHE A N 1
ATOM 1270 C CA . PHE A 1 165 ? 19.591 -4.843 -22.616 1.00 78.38 165 PHE A CA 1
ATOM 1271 C C . PHE A 1 165 ? 18.280 -5.564 -22.293 1.00 78.38 165 PHE A C 1
ATOM 1273 O O . PHE A 1 165 ? 17.781 -5.470 -21.177 1.00 78.38 165 PHE A O 1
ATOM 1280 N N . ALA A 1 166 ? 17.752 -6.374 -23.218 1.00 79.75 166 ALA A N 1
ATOM 1281 C CA . ALA A 1 166 ? 16.500 -7.097 -23.002 1.00 79.75 166 ALA A CA 1
ATOM 1282 C C . ALA A 1 166 ? 16.544 -8.117 -21.836 1.00 79.75 166 ALA A C 1
ATOM 1284 O O . ALA A 1 166 ? 15.599 -8.156 -21.045 1.00 79.75 166 ALA A O 1
ATOM 1285 N N . PRO A 1 167 ? 17.560 -8.992 -21.685 1.00 86.25 167 PRO A N 1
ATOM 1286 C CA . PRO A 1 167 ? 17.663 -9.854 -20.505 1.00 86.25 167 PRO A CA 1
ATOM 1287 C C . PRO A 1 167 ? 18.015 -9.081 -19.228 1.00 86.25 167 PRO A C 1
ATOM 1289 O O . PRO A 1 167 ? 17.477 -9.418 -18.174 1.00 86.25 167 PRO A O 1
ATOM 1292 N N . MET A 1 168 ? 18.852 -8.040 -19.308 1.00 88.25 168 MET A N 1
ATOM 1293 C CA . MET A 1 168 ? 19.194 -7.192 -18.162 1.00 88.25 168 MET A CA 1
ATOM 1294 C C . MET A 1 168 ? 17.955 -6.478 -17.606 1.00 88.25 168 MET A C 1
ATOM 1296 O O . MET A 1 168 ? 17.643 -6.618 -16.428 1.00 88.25 168 MET A O 1
ATOM 1300 N N . GLU A 1 169 ? 17.199 -5.771 -18.444 1.00 83.19 169 GLU A N 1
ATOM 1301 C CA . GLU A 1 169 ? 15.979 -5.075 -18.024 1.00 83.19 169 GLU A CA 1
ATOM 1302 C C . GLU A 1 169 ? 14.925 -6.050 -17.499 1.00 83.19 169 GLU A C 1
ATOM 1304 O O . GLU A 1 169 ? 14.291 -5.779 -16.482 1.00 83.19 169 GLU A O 1
ATOM 1309 N N . ARG A 1 170 ? 14.784 -7.238 -18.107 1.00 86.12 170 ARG A N 1
ATOM 1310 C CA . ARG A 1 170 ? 13.904 -8.288 -17.565 1.00 86.12 170 ARG A CA 1
ATOM 1311 C C . ARG A 1 170 ? 14.336 -8.735 -16.169 1.00 86.12 170 ARG A C 1
ATOM 1313 O O . ARG A 1 170 ? 13.481 -8.852 -15.294 1.00 86.12 170 ARG A O 1
ATOM 1320 N N . GLY A 1 171 ? 15.630 -8.960 -15.943 1.00 89.25 171 GLY A N 1
ATOM 1321 C CA . GLY A 1 171 ? 16.159 -9.336 -14.630 1.00 89.25 171 GLY A CA 1
ATOM 1322 C C . GLY A 1 171 ? 15.971 -8.229 -13.590 1.00 89.25 171 GLY A C 1
ATOM 1323 O O . GLY A 1 171 ? 15.448 -8.481 -12.505 1.00 89.25 171 GLY A O 1
ATOM 1324 N N . ALA A 1 172 ? 16.311 -6.987 -13.940 1.00 87.56 172 ALA A N 1
ATOM 1325 C CA . ALA A 1 172 ? 16.131 -5.825 -13.073 1.00 87.56 172 ALA A CA 1
ATOM 1326 C C . ALA A 1 172 ? 14.651 -5.613 -12.718 1.00 87.56 172 ALA A C 1
ATOM 1328 O O . ALA A 1 172 ? 14.308 -5.417 -11.549 1.00 87.56 172 ALA A O 1
ATOM 1329 N N . TYR A 1 173 ? 13.765 -5.732 -13.709 1.00 86.81 173 TYR A N 1
ATOM 1330 C CA . TYR A 1 173 ? 12.323 -5.666 -13.515 1.00 86.81 173 TYR A CA 1
ATOM 1331 C C . TYR A 1 173 ? 11.827 -6.763 -12.573 1.00 86.81 173 TYR A C 1
ATOM 1333 O O . TYR A 1 173 ? 11.059 -6.464 -11.664 1.00 86.81 173 TYR A O 1
ATOM 1341 N N . GLN A 1 174 ? 12.269 -8.013 -12.743 1.00 89.44 174 GLN A N 1
ATOM 1342 C CA . GLN A 1 174 ? 11.866 -9.129 -11.880 1.00 89.44 174 GLN A CA 1
ATOM 1343 C C . GLN A 1 174 ? 12.291 -8.916 -10.425 1.00 89.44 174 GLN A C 1
ATOM 1345 O O . GLN A 1 174 ? 11.468 -9.078 -9.525 1.00 89.44 174 GLN A O 1
ATOM 1350 N N . ILE A 1 175 ? 13.538 -8.499 -10.184 1.00 89.88 175 ILE A N 1
ATOM 1351 C CA . ILE A 1 175 ? 14.041 -8.211 -8.833 1.00 89.88 175 ILE A CA 1
ATOM 1352 C C . ILE A 1 175 ? 13.193 -7.105 -8.187 1.00 89.88 175 ILE A C 1
ATOM 1354 O O . ILE A 1 175 ? 12.699 -7.260 -7.067 1.00 89.88 175 ILE A O 1
ATOM 1358 N N . MET A 1 176 ? 12.962 -6.009 -8.912 1.00 87.62 176 MET A N 1
ATOM 1359 C CA . MET A 1 176 ? 12.196 -4.875 -8.399 1.00 87.62 176 MET A CA 1
ATOM 1360 C C . MET A 1 176 ? 10.711 -5.224 -8.192 1.00 87.62 176 MET A C 1
ATOM 1362 O O . MET A 1 176 ? 10.106 -4.820 -7.198 1.00 87.62 176 MET A O 1
ATOM 1366 N N . ALA A 1 177 ? 10.115 -6.003 -9.099 1.00 87.25 177 ALA A N 1
ATOM 1367 C CA . ALA A 1 177 ? 8.734 -6.466 -9.002 1.00 87.25 177 ALA A CA 1
ATOM 1368 C C . ALA A 1 177 ? 8.535 -7.385 -7.790 1.00 87.25 177 ALA A C 1
ATOM 1370 O O . ALA A 1 177 ? 7.579 -7.192 -7.036 1.00 87.25 177 ALA A O 1
ATOM 1371 N N . ASN A 1 178 ? 9.467 -8.314 -7.557 1.00 88.69 178 ASN A N 1
ATOM 1372 C CA . ASN A 1 178 ? 9.461 -9.189 -6.387 1.00 88.69 178 ASN A CA 1
ATOM 1373 C C . ASN A 1 178 ? 9.560 -8.379 -5.090 1.00 88.69 178 ASN A C 1
ATOM 1375 O O . ASN A 1 178 ? 8.751 -8.584 -4.185 1.00 88.69 178 ASN A O 1
ATOM 1379 N N . HIS A 1 179 ? 10.469 -7.401 -5.024 1.00 88.25 179 HIS A N 1
ATOM 1380 C CA . HIS A 1 179 ? 10.595 -6.528 -3.855 1.00 88.25 179 HIS A CA 1
ATOM 1381 C C . HIS A 1 179 ? 9.306 -5.742 -3.571 1.00 88.25 179 HIS A C 1
ATOM 1383 O O . HIS A 1 179 ? 8.826 -5.679 -2.437 1.00 88.25 179 HIS A O 1
ATOM 1389 N N . VAL A 1 180 ? 8.698 -5.164 -4.611 1.00 86.62 180 VAL A N 1
ATOM 1390 C CA . VAL A 1 180 ? 7.424 -4.445 -4.484 1.00 86.62 180 VAL A CA 1
ATOM 1391 C C . VAL A 1 180 ? 6.309 -5.378 -4.009 1.00 86.62 180 VAL A C 1
ATOM 1393 O O . VAL A 1 180 ? 5.493 -4.968 -3.181 1.00 86.62 180 VAL A O 1
ATOM 1396 N N . GLN A 1 181 ? 6.263 -6.615 -4.507 1.00 87.25 181 GLN A N 1
ATOM 1397 C CA . GLN A 1 181 ? 5.259 -7.593 -4.098 1.00 87.25 181 GLN A CA 1
ATOM 1398 C C . GLN A 1 181 ? 5.446 -8.025 -2.638 1.00 87.25 181 GLN A C 1
ATOM 1400 O O . GLN A 1 181 ? 4.473 -8.049 -1.888 1.00 87.25 181 GLN A O 1
ATOM 1405 N N . GLN A 1 182 ? 6.680 -8.279 -2.199 1.00 87.44 182 GLN A N 1
ATOM 1406 C CA . GLN A 1 182 ? 6.983 -8.589 -0.799 1.00 87.44 182 GLN A CA 1
ATOM 1407 C C . GLN A 1 182 ? 6.553 -7.454 0.137 1.00 87.44 182 GLN A C 1
ATOM 1409 O O . GLN A 1 182 ? 5.856 -7.702 1.120 1.00 87.44 182 GLN A O 1
ATOM 1414 N N . ARG A 1 183 ? 6.871 -6.193 -0.195 1.00 87.31 183 ARG A N 1
ATOM 1415 C CA . ARG A 1 183 ? 6.421 -5.043 0.610 1.00 87.31 183 ARG A CA 1
ATOM 1416 C C . ARG A 1 183 ? 4.905 -4.927 0.674 1.00 87.31 183 ARG A C 1
ATOM 1418 O O . ARG A 1 183 ? 4.370 -4.594 1.727 1.00 87.31 183 ARG A O 1
ATOM 1425 N N . ARG A 1 184 ? 4.205 -5.200 -0.430 1.00 87.25 184 ARG A N 1
ATOM 1426 C CA . ARG A 1 184 ? 2.735 -5.228 -0.433 1.00 87.25 184 ARG A CA 1
ATOM 1427 C C . ARG A 1 184 ? 2.207 -6.286 0.525 1.00 87.25 184 ARG A C 1
ATOM 1429 O O . ARG A 1 184 ? 1.380 -5.949 1.362 1.00 87.25 184 ARG A O 1
ATOM 1436 N N . ASN A 1 185 ? 2.739 -7.503 0.464 1.00 88.19 185 ASN A N 1
ATOM 1437 C CA . ASN A 1 185 ? 2.335 -8.584 1.359 1.00 88.19 185 ASN A CA 1
ATOM 1438 C C . ASN A 1 185 ? 2.589 -8.223 2.835 1.00 88.19 185 ASN A C 1
ATOM 1440 O O . ASN A 1 185 ? 1.732 -8.472 3.677 1.00 88.19 185 ASN A O 1
ATOM 1444 N N . ALA A 1 186 ? 3.725 -7.587 3.149 1.00 88.94 186 ALA A N 1
ATOM 1445 C CA . ALA A 1 186 ? 4.039 -7.116 4.501 1.00 88.94 186 ALA A CA 1
ATOM 1446 C C . ALA A 1 186 ? 3.029 -6.073 5.000 1.00 88.94 186 ALA A C 1
ATOM 1448 O O . ALA A 1 186 ? 2.541 -6.162 6.125 1.00 88.94 186 ALA A O 1
ATOM 1449 N N . VAL A 1 187 ? 2.678 -5.105 4.149 1.00 89.00 187 VAL A N 1
ATOM 1450 C CA . VAL A 1 187 ? 1.673 -4.083 4.469 1.00 89.00 187 VAL A CA 1
ATOM 1451 C C . VAL A 1 187 ? 0.293 -4.709 4.658 1.00 89.00 187 VAL A C 1
ATOM 1453 O O . VAL A 1 187 ? -0.395 -4.377 5.619 1.00 89.00 187 VAL A O 1
ATOM 1456 N N . GLU A 1 188 ? -0.116 -5.634 3.788 1.00 89.44 188 GLU A N 1
ATOM 1457 C CA . GLU A 1 188 ? -1.409 -6.314 3.913 1.00 89.44 188 GLU A CA 1
ATOM 1458 C C . GLU A 1 188 ? -1.496 -7.163 5.181 1.00 89.44 188 GLU A C 1
ATOM 1460 O O . GLU A 1 188 ? -2.486 -7.069 5.907 1.00 89.44 188 GLU A O 1
ATOM 1465 N N . LEU A 1 189 ? -0.446 -7.924 5.496 1.00 90.69 189 LEU A N 1
ATOM 1466 C CA . LEU A 1 189 ? -0.367 -8.680 6.741 1.00 90.69 189 LEU A CA 1
ATOM 1467 C C . LEU A 1 189 ? -0.395 -7.745 7.956 1.00 90.69 189 LEU A C 1
ATOM 1469 O O . LEU A 1 189 ? -1.099 -8.023 8.922 1.00 90.69 189 LEU A O 1
ATOM 1473 N N . GLY A 1 190 ? 0.314 -6.616 7.891 1.00 90.75 190 GLY A N 1
ATOM 1474 C CA . GLY A 1 190 ? 0.306 -5.593 8.935 1.00 90.75 190 GLY A CA 1
ATOM 1475 C C . GLY A 1 190 ? -1.085 -5.025 9.176 1.00 90.75 190 GLY A C 1
ATOM 1476 O O . GLY A 1 190 ? -1.509 -4.933 10.326 1.00 90.75 190 GLY A O 1
ATOM 1477 N N . ILE A 1 191 ? -1.828 -4.718 8.111 1.00 90.38 191 ILE A N 1
ATOM 1478 C CA . ILE A 1 191 ? -3.219 -4.254 8.194 1.00 90.38 191 ILE A CA 1
ATOM 1479 C C . ILE A 1 191 ? -4.102 -5.313 8.866 1.00 90.38 191 ILE A C 1
ATOM 1481 O O . ILE A 1 191 ? -4.854 -4.984 9.786 1.00 90.38 191 ILE A O 1
ATOM 1485 N N . LEU A 1 192 ? -3.996 -6.578 8.445 1.00 91.19 192 LEU A N 1
ATOM 1486 C CA . LEU A 1 192 ? -4.793 -7.675 9.001 1.00 91.19 192 LEU A CA 1
ATOM 1487 C C . LEU A 1 192 ? -4.479 -7.924 10.479 1.00 91.19 192 LEU A C 1
ATOM 1489 O O . LEU A 1 192 ? -5.398 -7.986 11.293 1.00 91.19 192 LEU A O 1
ATOM 1493 N N . LEU A 1 193 ? -3.199 -8.009 10.846 1.00 93.00 193 LEU A N 1
ATOM 1494 C CA . LEU A 1 193 ? -2.778 -8.198 12.235 1.00 93.00 193 LEU A CA 1
ATOM 1495 C C . LEU A 1 193 ? -3.190 -7.014 13.111 1.00 93.00 193 LEU A C 1
ATOM 1497 O O . LEU A 1 193 ? -3.653 -7.207 14.232 1.00 93.00 193 LEU A O 1
ATOM 1501 N N . SER A 1 194 ? -3.096 -5.790 12.589 1.00 93.31 194 SER A N 1
ATOM 1502 C CA . SER A 1 194 ? -3.485 -4.594 13.338 1.00 93.31 194 SER A CA 1
ATOM 1503 C C . SER A 1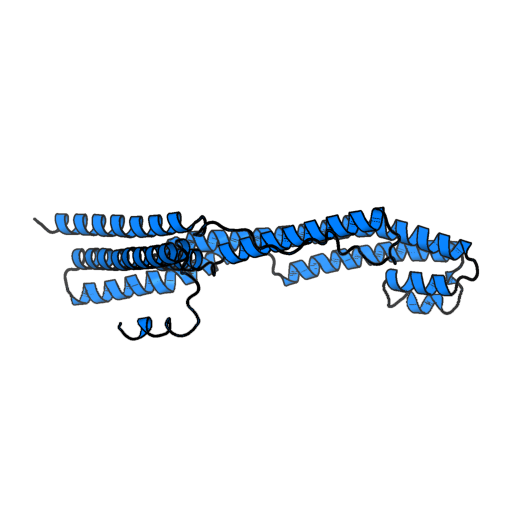 194 ? -4.978 -4.579 13.667 1.00 93.31 194 SER A C 1
ATOM 1505 O O . SER A 1 194 ? -5.354 -3.973 14.666 1.00 93.31 194 SER A O 1
ATOM 1507 N N . CYS A 1 195 ? -5.828 -5.292 12.912 1.00 94.62 195 CYS A N 1
ATOM 1508 C CA . CYS A 1 195 ? -7.265 -5.403 13.194 1.00 94.62 195 CYS A CA 1
ATOM 1509 C C . CYS A 1 195 ? -7.605 -6.153 14.498 1.00 94.62 195 CYS A C 1
ATOM 1511 O O . CYS A 1 195 ? -8.763 -6.139 14.920 1.00 94.62 195 CYS A O 1
ATOM 1513 N N . ILE A 1 196 ? -6.615 -6.753 15.173 1.00 94.56 196 ILE A N 1
ATOM 1514 C CA . ILE A 1 196 ? -6.732 -7.226 16.568 1.00 94.56 196 ILE A CA 1
ATOM 1515 C C . ILE A 1 196 ? -6.970 -6.046 17.534 1.00 94.56 196 ILE A C 1
ATOM 1517 O O . ILE A 1 196 ? -7.552 -6.199 18.605 1.00 94.56 196 ILE A O 1
ATOM 1521 N N . SER A 1 197 ? -6.539 -4.845 17.157 1.00 95.50 197 SER A N 1
ATOM 1522 C CA . SER A 1 197 ? -6.919 -3.609 17.827 1.00 95.50 197 SER A CA 1
ATOM 1523 C C . SER A 1 197 ? -8.185 -3.034 17.190 1.00 95.50 197 SER A C 1
ATOM 1525 O O . SER A 1 197 ? -8.240 -2.958 15.965 1.00 95.50 197 SER A O 1
ATOM 1527 N N . PRO A 1 198 ? -9.160 -2.523 17.965 1.00 95.75 198 PRO A N 1
ATOM 1528 C CA . PRO A 1 198 ? -10.287 -1.772 17.414 1.00 95.75 198 PRO A CA 1
ATOM 1529 C C . PRO A 1 198 ? -9.886 -0.395 16.854 1.00 95.75 198 PRO A C 1
ATOM 1531 O O . PRO A 1 198 ? -10.633 0.173 16.058 1.00 95.75 198 PRO A O 1
ATOM 1534 N N . LEU A 1 199 ? -8.709 0.143 17.209 1.00 96.25 199 LEU A N 1
ATOM 1535 C CA . LEU A 1 199 ? -8.205 1.398 16.637 1.00 96.25 199 LEU A CA 1
ATOM 1536 C C . LEU A 1 199 ? -7.903 1.244 15.146 1.00 96.25 199 LEU A C 1
ATOM 1538 O O . LEU A 1 199 ? -8.284 2.100 14.354 1.00 96.25 199 LEU A O 1
ATOM 1542 N N . ALA A 1 200 ? -7.252 0.150 14.752 1.00 95.38 200 ALA A N 1
ATOM 1543 C CA . ALA A 1 200 ? -6.823 -0.048 13.374 1.00 95.38 200 ALA A CA 1
ATOM 1544 C C . ALA A 1 200 ? -7.979 -0.072 12.349 1.00 95.38 200 ALA A C 1
ATOM 1546 O O . ALA A 1 200 ? -7.932 0.736 11.422 1.00 95.38 200 ALA A O 1
ATOM 1547 N N . PRO A 1 201 ? -9.040 -0.901 12.482 1.00 96.06 201 PRO A N 1
ATOM 1548 C CA . PRO A 1 201 ? -10.149 -0.903 11.534 1.00 96.06 201 PRO A CA 1
ATOM 1549 C C . PRO A 1 201 ? -10.883 0.441 11.544 1.00 96.06 201 PRO A C 1
ATOM 1551 O O . PRO A 1 201 ? -11.285 0.908 10.484 1.00 96.06 201 PRO A O 1
ATOM 1554 N N . PHE A 1 202 ? -10.982 1.126 12.689 1.00 97.00 202 PHE A N 1
ATOM 1555 C CA . PHE A 1 202 ? -11.516 2.487 12.734 1.00 97.00 202 PHE A CA 1
ATOM 1556 C C . PHE A 1 202 ? -10.672 3.466 11.905 1.00 97.00 202 PHE A C 1
ATOM 1558 O O . PHE A 1 202 ? -11.204 4.144 11.025 1.00 97.00 202 PHE A O 1
ATOM 1565 N N . THR A 1 203 ? -9.353 3.497 12.103 1.00 95.44 203 THR A N 1
ATOM 1566 C CA . THR A 1 203 ? -8.441 4.349 11.328 1.00 95.44 203 THR A CA 1
ATOM 1567 C C . THR A 1 203 ? -8.452 3.997 9.838 1.00 95.44 203 THR A C 1
ATOM 1569 O O . THR A 1 203 ? -8.513 4.897 8.997 1.00 95.44 203 THR A O 1
ATOM 1572 N N . TYR A 1 204 ? -8.436 2.713 9.474 1.00 94.50 204 TYR A N 1
ATOM 1573 C CA . TYR A 1 204 ? -8.469 2.276 8.074 1.00 94.50 204 TYR A CA 1
ATOM 1574 C C . TYR A 1 204 ? -9.799 2.593 7.392 1.00 94.50 204 TYR A C 1
ATOM 1576 O O . TYR A 1 204 ? -9.818 2.995 6.232 1.00 94.50 204 TYR A O 1
ATOM 1584 N N . MET A 1 205 ? -10.910 2.487 8.114 1.00 95.31 205 MET A N 1
ATOM 1585 C CA . MET A 1 205 ? -12.221 2.895 7.626 1.00 95.31 205 MET A CA 1
ATOM 1586 C C . MET A 1 205 ? -12.280 4.410 7.399 1.00 95.31 205 MET A C 1
ATOM 1588 O O . MET A 1 205 ? -12.668 4.837 6.315 1.00 95.31 205 MET A O 1
ATOM 1592 N N . LEU A 1 206 ? -11.841 5.227 8.366 1.00 95.31 206 LEU A N 1
ATOM 1593 C CA . LEU A 1 206 ? -11.820 6.688 8.218 1.00 95.31 206 LEU A CA 1
ATOM 1594 C C . LEU A 1 206 ? -10.936 7.134 7.052 1.00 95.31 206 LEU A C 1
ATOM 1596 O O . LEU A 1 206 ? -11.360 7.934 6.222 1.00 95.31 206 LEU A O 1
ATOM 1600 N N . THR A 1 207 ? -9.723 6.590 6.959 1.00 93.75 207 THR A N 1
ATOM 1601 C CA . THR A 1 207 ? -8.788 6.912 5.871 1.00 93.75 207 THR A CA 1
ATOM 1602 C C . THR A 1 207 ? -9.248 6.352 4.522 1.00 93.75 207 THR A C 1
ATOM 1604 O O . THR A 1 207 ? -8.966 6.954 3.487 1.00 93.75 207 THR A O 1
ATOM 1607 N N . GLY A 1 208 ? -10.007 5.252 4.509 1.00 91.56 208 GLY A N 1
ATOM 1608 C CA . GLY A 1 208 ? -10.667 4.713 3.319 1.00 91.56 208 GLY A CA 1
ATOM 1609 C C . GLY A 1 208 ? -11.822 5.589 2.827 1.00 91.56 208 GLY A C 1
ATOM 1610 O O . GLY A 1 208 ? -11.946 5.817 1.625 1.00 91.56 208 GLY A O 1
ATOM 1611 N N . ILE A 1 209 ? -12.627 6.143 3.739 1.00 91.94 209 ILE A N 1
ATOM 1612 C CA . ILE A 1 209 ? -13.691 7.107 3.414 1.00 91.94 209 ILE A CA 1
ATOM 1613 C C . ILE A 1 209 ? -13.088 8.442 2.948 1.00 91.94 209 ILE A C 1
ATOM 1615 O O . ILE A 1 209 ? -13.544 9.022 1.963 1.00 91.94 209 ILE A O 1
ATOM 1619 N N . ALA A 1 210 ? -12.029 8.905 3.618 1.00 90.31 210 ALA A N 1
ATOM 1620 C CA . ALA A 1 210 ? -11.301 10.123 3.265 1.00 90.31 210 ALA A CA 1
ATOM 1621 C C . ALA A 1 210 ? -10.398 9.963 2.028 1.00 90.31 210 ALA A C 1
ATOM 1623 O O . ALA A 1 210 ? -9.888 10.954 1.513 1.00 90.31 210 ALA A O 1
ATOM 1624 N N . ARG A 1 211 ? -10.200 8.729 1.541 1.00 85.75 211 ARG A N 1
ATOM 1625 C CA . ARG A 1 211 ? -9.307 8.367 0.423 1.00 85.75 211 ARG A CA 1
ATOM 1626 C C . ARG A 1 211 ? -7.832 8.734 0.631 1.00 85.75 211 ARG A C 1
ATOM 1628 O O . ARG A 1 211 ? -7.078 8.816 -0.333 1.00 85.75 211 ARG A O 1
ATOM 1635 N N . THR A 1 212 ? -7.410 8.901 1.877 1.00 89.75 212 THR A N 1
ATOM 1636 C CA . THR A 1 212 ? -6.020 9.191 2.263 1.00 89.75 212 THR A CA 1
ATOM 1637 C C . THR A 1 212 ? -5.269 7.953 2.754 1.00 89.75 212 THR A C 1
ATOM 1639 O O . THR A 1 212 ? -4.090 8.034 3.085 1.00 89.75 212 THR A O 1
ATOM 1642 N N . GLY A 1 213 ? -5.945 6.804 2.827 1.00 87.88 213 GLY A N 1
ATOM 1643 C CA . GLY A 1 213 ? -5.352 5.548 3.275 1.00 87.88 213 GLY A CA 1
ATOM 1644 C C . GLY A 1 213 ? -4.497 4.847 2.217 1.00 87.88 213 GLY A C 1
ATOM 1645 O O . GLY A 1 213 ? -4.467 5.216 1.042 1.00 87.88 213 GLY A O 1
ATOM 1646 N N . VAL A 1 214 ? -3.868 3.750 2.643 1.00 86.75 214 VAL A N 1
ATOM 1647 C CA . VAL A 1 214 ? -3.001 2.890 1.814 1.00 86.75 214 VAL A CA 1
ATOM 1648 C C . VAL A 1 214 ? -3.693 2.426 0.527 1.00 86.75 214 VAL A C 1
ATOM 1650 O O . VAL A 1 214 ? -3.079 2.401 -0.535 1.00 86.75 214 VAL A O 1
ATOM 1653 N N . GLU A 1 215 ? -4.984 2.088 0.590 1.00 85.25 215 GLU A N 1
ATOM 1654 C CA . GLU A 1 215 ? -5.760 1.671 -0.587 1.00 85.25 215 GLU A CA 1
ATOM 1655 C C . GLU A 1 215 ? -5.851 2.788 -1.642 1.00 85.25 215 GLU A C 1
ATOM 1657 O O . GLU A 1 215 ? -5.683 2.529 -2.834 1.00 85.25 215 GLU A O 1
ATOM 1662 N N . GLY A 1 216 ? -6.043 4.038 -1.205 1.00 85.25 216 GLY A N 1
ATOM 1663 C CA . GLY A 1 216 ? -6.084 5.205 -2.088 1.00 85.25 216 GLY A CA 1
ATOM 1664 C C . GLY A 1 216 ? -4.746 5.443 -2.787 1.00 85.25 216 GLY A C 1
ATOM 1665 O O . GLY A 1 216 ? -4.712 5.656 -4.001 1.00 85.25 216 GLY A O 1
ATOM 1666 N N . GLU A 1 217 ? -3.641 5.317 -2.048 1.00 87.31 217 GLU A N 1
ATOM 1667 C CA . GLU A 1 217 ? -2.291 5.401 -2.612 1.00 87.31 217 GLU A CA 1
ATOM 1668 C C . GLU A 1 217 ? -2.017 4.266 -3.612 1.00 87.31 217 GLU A C 1
ATOM 1670 O O . GLU A 1 217 ? -1.497 4.507 -4.703 1.00 87.31 217 GLU A O 1
ATOM 1675 N N . LEU A 1 218 ? -2.381 3.024 -3.276 1.00 85.00 218 LEU A N 1
ATOM 1676 C CA . LEU A 1 218 ? -2.203 1.873 -4.162 1.00 85.00 218 LEU A CA 1
ATOM 1677 C C . LEU A 1 218 ? -3.001 2.024 -5.457 1.00 85.00 218 LEU A C 1
ATOM 1679 O O . LEU A 1 218 ? -2.464 1.742 -6.532 1.00 85.00 218 LEU A O 1
ATOM 1683 N N . HIS A 1 219 ? -4.244 2.497 -5.363 1.00 85.69 219 HIS A N 1
ATOM 1684 C CA . HIS A 1 219 ? -5.078 2.783 -6.523 1.00 85.69 219 HIS A CA 1
ATOM 1685 C C . HIS A 1 219 ? -4.460 3.886 -7.391 1.00 85.69 219 HIS A C 1
ATOM 1687 O O . HIS A 1 219 ? -4.294 3.696 -8.594 1.00 85.69 219 HIS A O 1
ATOM 1693 N N . PHE A 1 220 ? -4.004 4.987 -6.784 1.00 88.69 220 PHE A N 1
ATOM 1694 C CA . PHE A 1 220 ? -3.300 6.055 -7.496 1.00 88.69 220 PHE A CA 1
ATOM 1695 C C . PHE A 1 220 ? -2.043 5.559 -8.211 1.00 88.69 220 PHE A C 1
ATOM 1697 O O . PHE A 1 220 ? -1.871 5.805 -9.403 1.00 88.69 220 PHE A O 1
ATOM 1704 N N . ARG A 1 221 ? -1.192 4.784 -7.530 1.00 87.94 221 ARG A N 1
ATOM 1705 C CA . ARG A 1 221 ? -0.014 4.164 -8.156 1.00 87.94 221 ARG A CA 1
ATOM 1706 C C . ARG A 1 221 ? -0.406 3.233 -9.307 1.00 87.94 221 ARG A C 1
ATOM 1708 O O . ARG A 1 221 ? 0.331 3.151 -10.288 1.00 87.94 221 ARG A O 1
ATOM 1715 N N . GLY A 1 222 ? -1.533 2.530 -9.195 1.00 87.62 222 GLY A N 1
ATOM 1716 C CA . GLY A 1 222 ? -2.107 1.707 -10.260 1.00 87.62 222 GLY A CA 1
ATOM 1717 C C . GLY A 1 222 ? -2.475 2.527 -11.498 1.00 87.62 222 GLY A C 1
ATOM 1718 O O . GLY A 1 222 ? -2.006 2.208 -12.591 1.00 87.62 222 GLY A O 1
ATOM 1719 N N . GLU A 1 223 ? -3.220 3.619 -11.321 1.00 90.06 223 GLU A N 1
ATOM 1720 C CA . GLU A 1 223 ? -3.591 4.529 -12.414 1.00 90.06 223 GLU A CA 1
ATOM 1721 C C . GLU A 1 223 ? -2.364 5.203 -13.040 1.00 90.06 223 GLU A C 1
ATOM 1723 O O . GLU A 1 223 ? -2.275 5.299 -14.259 1.00 90.06 223 GLU A O 1
ATOM 1728 N N . VAL A 1 224 ? -1.356 5.587 -12.247 1.00 90.88 224 VAL A N 1
ATOM 1729 C CA . VAL A 1 224 ? -0.089 6.125 -12.778 1.00 90.88 224 VAL A CA 1
ATOM 1730 C C . VAL A 1 224 ? 0.649 5.082 -13.620 1.00 90.88 224 VAL A C 1
ATOM 1732 O O . VAL A 1 224 ? 1.181 5.409 -14.678 1.00 90.88 224 VAL A O 1
ATOM 1735 N N . ARG A 1 225 ? 0.690 3.813 -13.191 1.00 88.44 225 ARG A N 1
ATOM 1736 C CA . ARG A 1 225 ? 1.303 2.731 -13.985 1.00 88.44 225 ARG A CA 1
ATOM 1737 C C . ARG A 1 225 ? 0.538 2.454 -15.271 1.00 88.44 225 ARG A C 1
ATOM 1739 O O . ARG A 1 225 ? 1.160 2.141 -16.280 1.00 88.44 225 ARG A O 1
ATOM 1746 N N . ARG A 1 226 ? -0.792 2.522 -15.232 1.00 89.50 226 ARG A N 1
ATOM 1747 C CA . ARG A 1 226 ? -1.631 2.415 -16.425 1.00 89.50 226 ARG A CA 1
ATOM 1748 C C . ARG A 1 226 ? -1.330 3.562 -17.386 1.00 89.50 226 ARG A C 1
ATOM 1750 O O . ARG A 1 226 ? -0.922 3.286 -18.499 1.00 89.50 226 ARG A O 1
ATOM 1757 N N . PHE A 1 227 ? -1.374 4.801 -16.908 1.00 92.06 227 PHE A N 1
ATOM 1758 C CA . PHE A 1 227 ? -1.031 5.979 -17.698 1.00 92.06 227 PHE A CA 1
ATOM 1759 C C . PHE A 1 227 ? 0.364 5.894 -18.332 1.00 92.06 227 PHE A C 1
ATOM 1761 O O . PHE A 1 227 ? 0.528 6.211 -19.502 1.00 92.06 227 PHE A O 1
ATOM 1768 N N . LYS A 1 228 ? 1.371 5.423 -17.585 1.00 88.81 228 LYS A N 1
ATOM 1769 C CA . LYS A 1 228 ? 2.717 5.205 -18.134 1.00 88.81 228 LYS A CA 1
ATOM 1770 C C . LYS A 1 228 ? 2.733 4.187 -19.274 1.00 88.81 228 LYS A C 1
ATOM 1772 O O . LYS A 1 228 ? 3.468 4.401 -20.225 1.00 88.81 228 LYS A O 1
ATOM 1777 N N . ARG A 1 229 ? 1.958 3.100 -19.177 1.00 89.06 229 ARG A N 1
ATOM 1778 C CA . ARG A 1 229 ? 1.826 2.128 -20.275 1.00 89.06 229 ARG A CA 1
ATOM 1779 C C . ARG A 1 229 ? 1.138 2.761 -21.475 1.00 89.06 229 ARG A C 1
ATOM 1781 O O . ARG A 1 229 ? 1.720 2.740 -22.544 1.00 89.06 229 ARG A O 1
ATOM 1788 N N . ASP A 1 230 ? 0.008 3.431 -21.257 1.00 90.00 230 ASP A N 1
ATOM 1789 C CA . ASP A 1 230 ? -0.725 4.134 -22.316 1.00 90.00 230 ASP A CA 1
ATOM 1790 C C . ASP A 1 230 ? 0.181 5.161 -23.036 1.00 90.00 230 ASP A C 1
ATOM 1792 O O . ASP A 1 230 ? 0.113 5.313 -24.252 1.00 90.00 230 ASP A O 1
ATOM 1796 N N . LEU A 1 231 ? 1.070 5.839 -22.296 1.00 88.75 231 LEU A N 1
ATOM 1797 C CA . LEU A 1 231 ? 2.063 6.765 -22.846 1.00 88.75 231 LEU A CA 1
ATOM 1798 C C . LEU A 1 231 ? 3.165 6.060 -23.646 1.00 88.75 231 LEU A C 1
ATOM 1800 O O . LEU A 1 231 ? 3.536 6.553 -24.705 1.00 88.75 231 LEU A O 1
ATOM 1804 N N . VAL A 1 232 ? 3.703 4.942 -23.154 1.00 86.81 232 VAL A N 1
ATOM 1805 C CA . VAL A 1 232 ? 4.715 4.160 -23.886 1.00 86.81 232 VAL A CA 1
ATOM 1806 C C . VAL A 1 232 ? 4.119 3.597 -25.173 1.00 86.81 232 VAL A C 1
ATOM 1808 O O . VAL A 1 232 ? 4.693 3.807 -26.233 1.00 86.81 232 VAL A O 1
ATOM 1811 N N . ASP A 1 233 ? 2.932 2.995 -25.101 1.00 88.31 233 ASP A N 1
ATOM 1812 C CA . ASP A 1 233 ? 2.228 2.441 -26.261 1.00 88.31 233 ASP A CA 1
ATOM 1813 C C . ASP A 1 233 ? 1.944 3.534 -27.310 1.00 88.31 233 ASP A C 1
ATOM 1815 O O . ASP A 1 233 ? 2.099 3.316 -28.514 1.00 88.31 233 ASP A O 1
ATOM 1819 N N . TYR A 1 234 ? 1.580 4.740 -26.856 1.00 87.56 234 TYR A N 1
ATOM 1820 C CA . TYR A 1 234 ? 1.417 5.909 -27.719 1.00 87.56 234 TYR A CA 1
ATOM 1821 C C . TYR A 1 234 ? 2.728 6.313 -28.413 1.00 87.56 234 TYR A C 1
ATOM 1823 O O . TYR A 1 234 ? 2.743 6.539 -29.624 1.00 87.56 234 TYR A O 1
ATOM 1831 N N . LEU A 1 235 ? 3.830 6.403 -27.663 1.00 83.69 235 LEU A N 1
ATOM 1832 C CA . LEU A 1 235 ? 5.138 6.775 -28.207 1.00 83.69 235 LEU A CA 1
ATOM 1833 C C . LEU A 1 235 ? 5.668 5.724 -29.189 1.00 83.69 235 LEU A C 1
ATOM 1835 O O . LEU A 1 235 ? 6.166 6.096 -30.250 1.00 83.69 235 LEU A O 1
ATOM 1839 N N . ASP A 1 236 ? 5.505 4.436 -28.890 1.00 84.06 236 ASP A N 1
ATOM 1840 C CA . ASP A 1 236 ? 5.908 3.336 -29.770 1.00 84.06 236 ASP A CA 1
ATOM 1841 C C . ASP A 1 236 ? 5.126 3.364 -31.092 1.00 84.06 236 ASP A C 1
ATOM 1843 O O . ASP A 1 236 ? 5.713 3.236 -32.170 1.00 84.06 236 ASP A O 1
ATOM 1847 N N . ALA A 1 237 ? 3.813 3.615 -31.039 1.00 85.38 237 ALA A N 1
ATOM 1848 C CA . ALA A 1 237 ? 2.986 3.764 -32.237 1.00 85.38 237 ALA A CA 1
ATOM 1849 C C . ALA A 1 237 ? 3.422 4.958 -33.106 1.00 85.38 237 ALA A C 1
ATOM 1851 O O . ALA A 1 237 ? 3.440 4.857 -34.335 1.00 85.38 237 ALA A O 1
ATOM 1852 N N . GLN A 1 238 ? 3.812 6.073 -32.481 1.00 81.44 238 GLN A N 1
ATOM 1853 C CA . GLN A 1 238 ? 4.325 7.251 -33.187 1.00 81.44 238 GLN A CA 1
ATOM 1854 C C . GLN A 1 238 ? 5.701 6.986 -33.813 1.00 81.44 238 GLN A C 1
ATOM 1856 O O . GLN A 1 238 ? 5.914 7.317 -34.979 1.00 81.44 238 GLN A O 1
ATOM 1861 N N . LEU A 1 239 ? 6.617 6.340 -33.085 1.00 77.38 239 LEU A N 1
ATOM 1862 C CA . LEU A 1 239 ? 7.953 5.982 -33.577 1.00 77.38 239 LEU A CA 1
ATOM 1863 C C . LEU A 1 239 ? 7.913 4.946 -34.710 1.00 77.38 239 LEU A C 1
ATOM 1865 O O . LEU A 1 239 ? 8.787 4.955 -35.572 1.00 77.38 239 LEU A O 1
ATOM 1869 N N . ALA A 1 240 ? 6.897 4.081 -34.756 1.00 79.50 240 ALA A N 1
ATOM 1870 C CA . ALA A 1 240 ? 6.707 3.139 -35.862 1.00 79.50 240 ALA A CA 1
ATOM 1871 C C . ALA A 1 240 ? 6.300 3.830 -37.177 1.00 79.50 240 ALA A C 1
ATOM 1873 O O . ALA A 1 240 ? 6.579 3.320 -38.261 1.00 79.50 240 ALA A O 1
ATOM 1874 N N . GLN A 1 241 ? 5.630 4.981 -37.091 1.00 76.62 241 GLN A N 1
ATOM 1875 C CA . GLN A 1 241 ? 5.121 5.719 -38.250 1.00 76.62 241 GLN A CA 1
ATOM 1876 C C . GLN A 1 241 ? 6.020 6.895 -38.652 1.00 76.62 241 GLN A C 1
ATOM 1878 O O . GLN A 1 241 ? 5.929 7.378 -39.782 1.00 76.62 241 GLN A O 1
ATOM 1883 N N . ARG A 1 242 ? 6.878 7.375 -37.743 1.00 65.62 242 ARG A N 1
ATOM 1884 C CA . ARG A 1 242 ? 7.653 8.612 -37.901 1.00 65.62 242 ARG A CA 1
ATOM 1885 C C . ARG A 1 242 ? 9.138 8.386 -37.641 1.00 65.62 242 ARG A C 1
ATOM 1887 O O . ARG A 1 242 ? 9.541 7.529 -36.865 1.00 65.62 242 ARG A O 1
ATOM 1894 N N . ARG A 1 243 ? 9.987 9.209 -38.264 1.00 62.44 243 ARG A N 1
ATOM 1895 C CA . ARG A 1 243 ? 11.409 9.276 -37.884 1.00 62.44 243 ARG A CA 1
ATOM 1896 C C . ARG A 1 243 ? 11.516 9.911 -36.493 1.00 62.44 243 ARG A C 1
ATOM 1898 O O . ARG A 1 243 ? 10.816 10.883 -36.228 1.00 62.44 243 ARG A O 1
ATOM 1905 N N . MET A 1 244 ? 12.441 9.415 -35.666 1.00 54.38 244 MET A N 1
ATOM 1906 C CA . MET A 1 244 ? 12.684 9.811 -34.262 1.00 54.38 244 MET A CA 1
ATOM 1907 C C . MET A 1 244 ? 12.719 11.334 -33.992 1.00 54.38 244 MET A C 1
ATOM 1909 O O . MET A 1 244 ? 12.467 11.764 -32.874 1.00 54.38 244 MET A O 1
ATOM 1913 N N . TRP A 1 245 ? 13.004 12.150 -35.011 1.00 57.34 245 TRP A N 1
ATOM 1914 C CA . TRP A 1 245 ? 13.205 13.600 -34.912 1.00 57.34 245 TRP A CA 1
ATOM 1915 C C . TRP A 1 245 ? 12.018 14.456 -35.382 1.00 57.34 245 TRP A C 1
ATOM 1917 O O . TRP A 1 245 ? 12.142 15.676 -35.474 1.00 57.34 245 TRP A O 1
ATOM 1927 N N . GLN A 1 246 ? 10.878 13.851 -35.727 1.00 69.25 246 GLN A N 1
ATOM 1928 C CA . GLN A 1 246 ? 9.674 14.605 -36.087 1.00 69.25 246 GLN A CA 1
ATOM 1929 C C . GLN A 1 246 ? 8.876 15.006 -34.835 1.00 69.25 246 GLN A C 1
ATOM 1931 O O . GLN A 1 246 ? 8.785 14.214 -33.896 1.00 69.25 246 GLN A O 1
ATOM 1936 N N . PRO A 1 247 ? 8.277 16.213 -34.803 1.00 71.69 247 PRO A N 1
ATOM 1937 C CA . PRO A 1 247 ? 7.446 16.640 -33.684 1.00 71.69 247 PRO A CA 1
ATOM 1938 C C . PRO A 1 247 ? 6.277 15.669 -33.460 1.00 71.69 247 PRO A C 1
ATOM 1940 O O . PRO A 1 247 ? 5.639 15.194 -34.407 1.00 71.69 247 PRO A O 1
ATOM 1943 N N . VAL A 1 248 ? 6.029 15.359 -32.186 1.00 74.50 248 VAL A N 1
ATOM 1944 C CA . VAL A 1 248 ? 4.964 14.449 -31.751 1.00 74.50 248 VAL A CA 1
ATOM 1945 C C . VAL A 1 248 ? 3.613 15.108 -31.998 1.00 74.50 248 VAL A C 1
ATOM 1947 O O . VAL A 1 248 ? 3.436 16.296 -31.728 1.00 74.50 248 VAL A O 1
ATOM 1950 N N . ASP A 1 249 ? 2.665 14.331 -32.515 1.00 76.62 249 ASP A N 1
ATOM 1951 C CA . ASP A 1 249 ? 1.290 14.788 -32.680 1.00 76.62 249 ASP A CA 1
ATOM 1952 C C . ASP A 1 249 ? 0.662 15.114 -31.315 1.00 76.62 249 ASP A C 1
ATOM 1954 O O . ASP A 1 249 ? 0.743 14.288 -30.401 1.00 76.62 249 ASP A O 1
ATOM 1958 N N . PRO A 1 250 ? 0.056 16.291 -31.115 1.00 79.75 250 PRO A N 1
ATOM 1959 C CA . PRO A 1 250 ? -0.745 16.530 -29.922 1.00 79.75 250 PRO A CA 1
ATOM 1960 C C . PRO A 1 250 ? -2.095 15.794 -29.979 1.00 79.75 250 PRO A C 1
ATOM 1962 O O . PRO A 1 250 ? -2.678 15.512 -28.928 1.00 79.75 250 PRO A O 1
ATOM 1965 N N . GLU A 1 251 ? -2.602 15.466 -31.174 1.00 80.62 251 GLU A N 1
ATOM 1966 C CA . GLU A 1 251 ? -3.888 14.791 -31.344 1.00 80.62 251 GLU A CA 1
ATOM 1967 C C . GLU A 1 251 ? -3.760 13.303 -30.982 1.00 80.62 251 GLU A C 1
ATOM 1969 O O . GLU A 1 251 ? -3.230 12.486 -31.729 1.00 80.62 251 GLU A O 1
ATOM 1974 N N . GLY A 1 252 ? -4.232 12.947 -29.784 1.00 81.31 252 GLY A N 1
ATOM 1975 C CA . GLY A 1 252 ? -4.178 11.578 -29.258 1.00 81.31 252 GLY A CA 1
ATOM 1976 C C . GLY A 1 252 ? -3.237 11.386 -28.071 1.00 81.31 252 GLY A C 1
ATOM 1977 O O . GLY A 1 252 ? -3.137 10.268 -27.566 1.00 81.31 252 GLY A O 1
ATOM 1978 N N . PHE A 1 253 ? -2.600 12.457 -27.583 1.00 87.62 253 PHE A N 1
ATOM 1979 C CA . PHE A 1 253 ? -1.782 12.389 -26.377 1.00 87.62 253 PHE A CA 1
ATOM 1980 C C . PHE A 1 253 ? -2.614 11.856 -25.193 1.00 87.62 253 PHE A C 1
ATOM 1982 O O . PHE A 1 253 ? -3.666 12.426 -24.871 1.00 87.62 253 PHE A O 1
ATOM 1989 N N . PRO A 1 254 ? -2.183 10.772 -24.521 1.00 91.00 254 PRO A N 1
ATOM 1990 C CA . PRO A 1 254 ? -2.901 10.273 -23.365 1.00 91.00 254 PRO A CA 1
ATOM 1991 C C . PRO A 1 254 ? -2.815 11.314 -22.251 1.00 91.00 254 PRO A C 1
ATOM 1993 O O . PRO A 1 254 ? -1.739 11.789 -21.895 1.00 91.00 254 PRO A O 1
ATOM 1996 N N . TYR A 1 255 ? -3.959 11.660 -21.667 1.00 89.75 255 TYR A N 1
ATOM 1997 C CA . TYR A 1 255 ? -4.013 12.512 -20.484 1.00 89.75 255 TYR A CA 1
ATOM 1998 C C . TYR A 1 255 ? -4.236 11.660 -19.249 1.00 89.75 255 TYR A C 1
ATOM 2000 O O . TYR A 1 255 ? -5.083 10.762 -19.240 1.00 89.75 255 TYR A O 1
ATOM 2008 N N . PHE A 1 256 ? -3.515 11.981 -18.177 1.00 91.12 256 PHE A N 1
ATOM 2009 C CA . PHE A 1 256 ? -3.764 11.350 -16.894 1.00 91.12 256 PHE A CA 1
ATOM 2010 C C . PHE A 1 256 ? -5.179 11.697 -16.428 1.00 91.12 256 PHE A C 1
ATOM 2012 O O . PHE A 1 256 ? -5.501 12.852 -16.145 1.00 91.12 256 PHE A O 1
ATOM 2019 N N . ARG A 1 257 ? -6.032 10.678 -16.346 1.00 86.38 257 ARG A N 1
ATOM 2020 C CA . ARG A 1 257 ? -7.368 10.780 -15.767 1.00 86.38 257 ARG A CA 1
ATOM 2021 C C . ARG A 1 257 ? -7.425 9.851 -14.577 1.00 86.38 257 ARG A C 1
ATOM 2023 O O . ARG A 1 257 ? -7.315 8.638 -14.726 1.00 86.38 257 ARG A O 1
ATOM 2030 N N . TYR A 1 258 ? -7.599 10.429 -13.398 1.00 83.62 258 TYR A N 1
ATOM 2031 C CA . TYR A 1 258 ? -7.787 9.639 -12.196 1.00 83.62 258 TYR A CA 1
ATOM 2032 C C . TYR A 1 258 ? -9.180 9.000 -12.243 1.00 83.62 258 TYR A C 1
ATOM 2034 O O . TYR A 1 258 ? -10.187 9.708 -12.266 1.00 83.62 258 TYR A O 1
ATOM 2042 N N . GLY A 1 259 ? -9.230 7.669 -12.337 1.00 77.06 259 GLY A N 1
ATOM 2043 C CA . GLY A 1 259 ? -10.478 6.919 -12.435 1.00 77.06 259 GLY A CA 1
ATOM 2044 C C . GLY A 1 259 ? -11.438 7.246 -11.288 1.00 77.06 259 GLY A C 1
ATOM 2045 O O . GLY A 1 259 ? -11.026 7.419 -10.137 1.00 77.06 259 GLY A O 1
ATOM 2046 N N . GLY A 1 260 ? -12.732 7.340 -11.606 1.00 65.75 260 GLY A N 1
ATOM 2047 C CA . GLY A 1 260 ? -13.793 7.504 -10.617 1.00 65.75 260 GLY A CA 1
ATOM 2048 C C . GLY A 1 260 ? -13.873 6.269 -9.727 1.00 65.75 260 GLY A C 1
ATOM 2049 O O . GLY A 1 260 ? -14.589 5.323 -10.037 1.00 65.75 260 GLY A O 1
ATOM 2050 N N . ALA A 1 261 ? -13.096 6.248 -8.647 1.00 61.78 261 ALA A N 1
ATOM 2051 C CA . ALA A 1 261 ? -13.200 5.198 -7.646 1.00 61.78 261 ALA A CA 1
ATOM 2052 C C . ALA A 1 261 ? -14.584 5.244 -6.983 1.00 61.78 261 ALA A C 1
ATOM 2054 O O . ALA A 1 261 ? -15.216 6.303 -6.914 1.00 61.78 261 ALA A O 1
ATOM 2055 N N . ALA A 1 262 ? -15.027 4.094 -6.471 1.00 72.38 262 ALA A N 1
ATOM 2056 C CA . ALA A 1 262 ? -16.227 3.994 -5.651 1.00 72.38 262 ALA A CA 1
ATOM 2057 C C . ALA A 1 262 ? -16.242 5.068 -4.546 1.00 72.38 262 ALA A C 1
ATOM 2059 O O . ALA A 1 262 ? -15.192 5.534 -4.093 1.00 72.38 262 ALA A O 1
ATOM 2060 N N . VAL A 1 263 ? -17.446 5.460 -4.109 1.00 76.81 263 VAL A N 1
ATOM 2061 C CA . VAL A 1 263 ? -17.629 6.529 -3.108 1.00 76.81 263 VAL A CA 1
ATOM 2062 C C . VAL A 1 263 ? -16.809 6.259 -1.841 1.00 76.81 263 VAL A C 1
ATOM 2064 O O . VAL A 1 263 ? -16.291 7.200 -1.238 1.00 76.81 263 VAL A O 1
ATOM 2067 N N . TRP A 1 264 ? -16.637 4.980 -1.492 1.00 80.50 264 TRP A N 1
ATOM 2068 C CA . TRP A 1 264 ? -15.790 4.491 -0.407 1.00 80.50 264 TRP A CA 1
ATOM 2069 C C . TRP A 1 264 ? -14.763 3.473 -0.922 1.00 80.50 264 TRP A C 1
ATOM 2071 O O . TRP A 1 264 ? -14.990 2.818 -1.940 1.00 80.50 264 TRP A O 1
ATOM 2081 N N . GLY A 1 265 ? -13.656 3.303 -0.192 1.00 81.62 265 GLY A N 1
ATOM 2082 C CA . GLY A 1 265 ? -12.718 2.199 -0.427 1.00 81.62 265 GLY A CA 1
ATOM 2083 C C . GLY A 1 265 ? -13.399 0.831 -0.296 1.00 81.62 265 GLY A C 1
ATOM 2084 O O . GLY A 1 265 ? -14.313 0.654 0.513 1.00 81.62 265 GLY A O 1
ATOM 2085 N N . SER A 1 266 ? -12.945 -0.153 -1.071 1.00 86.62 266 SER A N 1
ATOM 2086 C CA . SER A 1 266 ? -13.569 -1.482 -1.158 1.00 86.62 266 SER A CA 1
ATOM 2087 C C . SER A 1 266 ? -13.591 -2.227 0.180 1.00 86.62 266 SER A C 1
ATOM 2089 O O . SER A 1 266 ? -14.489 -3.029 0.435 1.00 86.62 266 SER A O 1
ATOM 2091 N N . ARG A 1 267 ? -12.634 -1.928 1.068 1.00 90.56 267 ARG A N 1
ATOM 2092 C CA . ARG A 1 267 ? -12.507 -2.554 2.392 1.00 90.56 267 ARG A CA 1
ATOM 2093 C C . ARG A 1 267 ? -13.236 -1.804 3.513 1.00 90.56 267 ARG A C 1
ATOM 2095 O O . ARG A 1 267 ? -13.329 -2.332 4.616 1.00 90.56 267 ARG A O 1
ATOM 2102 N N . VAL A 1 268 ? -13.799 -0.618 3.255 1.00 93.56 268 VAL A N 1
ATOM 2103 C CA . VAL A 1 268 ? -14.532 0.177 4.266 1.00 93.56 268 VAL A CA 1
ATOM 2104 C C . VAL A 1 268 ? -15.643 -0.635 4.958 1.00 93.56 268 VAL A C 1
ATOM 2106 O O . VAL A 1 268 ? -15.669 -0.639 6.191 1.00 93.56 268 VAL A O 1
ATOM 2109 N N . PRO A 1 269 ? -16.503 -1.391 4.241 1.00 94.69 269 PRO A N 1
ATOM 2110 C CA . PRO A 1 269 ? -17.530 -2.213 4.884 1.00 94.69 269 PRO A CA 1
ATOM 2111 C C . PRO A 1 269 ? -16.951 -3.321 5.768 1.00 94.69 269 PRO A C 1
ATOM 2113 O O . PRO A 1 269 ? -17.516 -3.627 6.813 1.00 94.69 269 PRO A O 1
ATOM 2116 N N . VAL A 1 270 ? -15.813 -3.905 5.379 1.00 94.88 270 VAL A N 1
ATOM 2117 C CA . VAL A 1 270 ? -15.145 -4.963 6.152 1.00 94.88 270 VAL A CA 1
ATOM 2118 C C . VAL A 1 270 ? -14.692 -4.419 7.504 1.00 94.88 270 VAL A C 1
ATOM 2120 O O . VAL A 1 270 ? -14.956 -5.032 8.534 1.00 94.88 270 VAL A O 1
ATOM 2123 N N . TYR A 1 271 ? -14.071 -3.239 7.526 1.00 96.00 271 TYR A N 1
ATOM 2124 C CA . TYR A 1 271 ? -13.633 -2.615 8.774 1.00 96.00 271 TYR A CA 1
ATOM 2125 C C . TYR A 1 271 ? -14.806 -2.230 9.686 1.00 96.00 271 TYR A C 1
ATOM 2127 O O . TYR A 1 271 ? -14.730 -2.438 10.897 1.00 96.00 271 TYR A O 1
ATOM 2135 N N . ALA A 1 272 ? -15.908 -1.732 9.117 1.00 96.75 272 ALA A N 1
ATOM 2136 C CA . ALA A 1 272 ? -17.129 -1.458 9.874 1.00 96.75 272 ALA A CA 1
ATOM 2137 C C . ALA A 1 272 ? -17.702 -2.740 10.507 1.00 96.75 272 ALA A C 1
ATOM 2139 O O . ALA A 1 272 ? -18.074 -2.739 11.680 1.00 96.75 272 ALA A O 1
ATOM 2140 N N . TRP A 1 273 ? -17.702 -3.852 9.764 1.00 97.50 273 TRP A N 1
ATOM 2141 C CA . TRP A 1 273 ? -18.113 -5.162 10.273 1.00 97.50 273 TRP A CA 1
ATOM 2142 C C . TRP A 1 273 ? -17.221 -5.675 11.400 1.00 97.50 273 TRP A C 1
ATOM 2144 O O . TRP A 1 273 ? -17.737 -6.176 12.395 1.00 97.50 273 TRP A O 1
ATOM 2154 N N . VAL A 1 274 ? -15.900 -5.519 11.285 1.00 97.38 274 VAL A N 1
ATOM 2155 C CA . VAL A 1 274 ? -14.960 -5.889 12.356 1.00 97.38 274 VAL A CA 1
ATOM 2156 C C . VAL A 1 274 ? -15.258 -5.100 13.635 1.00 97.38 274 VAL A C 1
ATOM 2158 O O . VAL A 1 274 ? -15.320 -5.687 14.713 1.00 97.38 274 VAL A O 1
ATOM 2161 N N . LEU A 1 275 ? -15.510 -3.790 13.536 1.00 98.06 275 LEU A N 1
ATOM 2162 C CA . LEU A 1 275 ? -15.905 -2.977 14.692 1.00 98.06 275 LEU A CA 1
ATOM 2163 C C . LEU A 1 275 ? -17.238 -3.435 15.293 1.00 98.06 275 LEU A C 1
ATOM 2165 O O . LEU A 1 275 ? -17.342 -3.573 16.509 1.00 98.06 275 LEU A O 1
ATOM 2169 N N . ALA A 1 276 ? -18.243 -3.710 14.460 1.00 98.19 276 ALA A N 1
ATOM 2170 C CA . ALA A 1 276 ? -19.527 -4.229 14.925 1.00 98.19 276 ALA A CA 1
ATOM 2171 C C . ALA A 1 276 ? -19.369 -5.578 15.648 1.00 98.19 276 ALA A C 1
ATOM 2173 O O . ALA A 1 276 ? -19.980 -5.792 16.695 1.00 98.19 276 ALA A O 1
ATOM 2174 N N . LEU A 1 277 ? -18.499 -6.458 15.142 1.00 98.06 277 LEU A N 1
ATOM 2175 C CA . LEU A 1 277 ? -18.185 -7.733 15.779 1.00 98.06 277 LEU A CA 1
ATOM 2176 C C . LEU A 1 277 ? -17.573 -7.537 17.172 1.00 98.06 277 LEU A C 1
ATOM 2178 O O . LEU A 1 277 ? -17.995 -8.219 18.103 1.00 98.06 277 LEU A O 1
ATOM 2182 N N . TYR A 1 278 ? -16.648 -6.585 17.349 1.00 97.62 278 TYR A N 1
ATOM 2183 C CA . TYR A 1 278 ? -16.114 -6.249 18.676 1.00 97.62 278 TYR A CA 1
ATOM 2184 C C . TYR A 1 278 ? -17.216 -5.841 19.656 1.00 97.62 278 TYR A C 1
ATOM 2186 O O . TYR A 1 278 ? -17.244 -6.350 20.776 1.00 97.62 278 TYR A O 1
ATOM 2194 N N . VAL A 1 279 ? -18.135 -4.962 19.232 1.00 98.12 279 VAL A N 1
ATOM 2195 C CA . VAL A 1 279 ? -19.265 -4.527 20.071 1.00 98.12 279 VAL A CA 1
ATOM 2196 C C . VAL A 1 279 ? -20.087 -5.730 20.523 1.00 98.12 279 VAL A C 1
ATOM 2198 O O . VAL A 1 279 ? -20.343 -5.886 21.715 1.00 98.12 279 VAL A O 1
ATOM 2201 N N . VAL A 1 280 ? -20.471 -6.600 19.584 1.00 98.19 280 VAL A N 1
ATOM 2202 C CA . VAL A 1 280 ? -21.290 -7.784 19.876 1.00 98.19 280 VAL A CA 1
ATOM 2203 C C . VAL A 1 280 ? -20.557 -8.741 20.814 1.00 98.19 280 VAL A C 1
ATOM 2205 O O . VAL A 1 280 ? -21.132 -9.174 21.808 1.00 98.19 280 VAL A O 1
ATOM 2208 N N . VAL A 1 281 ? -19.288 -9.051 20.541 1.00 98.00 281 VAL A N 1
ATOM 2209 C CA . VAL A 1 281 ? -18.503 -9.998 21.346 1.00 98.00 281 VAL A CA 1
ATOM 2210 C C . VAL A 1 281 ? -18.304 -9.485 22.773 1.00 98.00 281 VAL A C 1
ATOM 2212 O O . VAL A 1 281 ? -18.560 -10.231 23.718 1.00 98.00 281 VAL A O 1
ATOM 2215 N N . PHE A 1 282 ? -17.901 -8.223 22.960 1.00 97.75 282 PHE A N 1
ATOM 2216 C CA . PHE A 1 282 ? -17.713 -7.666 24.303 1.00 97.75 282 PHE A CA 1
ATOM 2217 C C . PHE A 1 282 ? -19.026 -7.529 25.063 1.00 97.75 282 PHE A C 1
ATOM 2219 O O . PHE A 1 282 ? -19.070 -7.843 26.251 1.00 97.75 282 PHE A O 1
ATOM 2226 N N . PHE A 1 283 ? -20.102 -7.129 24.388 1.00 97.56 283 PHE A N 1
ATOM 2227 C CA . PHE A 1 283 ? -21.418 -7.048 25.008 1.00 97.56 283 PHE A CA 1
ATOM 2228 C C . PHE A 1 283 ? -21.925 -8.425 25.459 1.00 97.56 283 PHE A C 1
ATOM 2230 O O . PHE A 1 283 ? -22.356 -8.579 26.600 1.00 97.56 283 PHE A O 1
ATOM 2237 N N . MET A 1 284 ? -21.813 -9.448 24.605 1.00 98.00 284 MET A N 1
ATOM 2238 C CA . MET A 1 284 ? -22.207 -10.818 24.949 1.00 98.00 284 MET A CA 1
ATOM 2239 C C . MET A 1 284 ? -21.365 -11.384 26.096 1.00 98.00 284 MET A C 1
ATOM 2241 O O . MET A 1 284 ? -21.907 -12.030 26.991 1.00 98.00 284 MET A O 1
ATOM 2245 N N . ALA A 1 285 ? -20.058 -11.114 26.109 1.00 97.25 285 ALA A N 1
ATOM 2246 C CA . ALA A 1 285 ? -19.186 -11.513 27.210 1.00 97.25 285 ALA A CA 1
ATOM 2247 C C . ALA A 1 285 ? -19.570 -10.813 28.526 1.00 97.25 285 ALA A C 1
ATOM 2249 O O . ALA A 1 285 ? -19.602 -11.461 29.571 1.00 97.25 285 ALA A O 1
ATOM 2250 N N . ALA A 1 286 ? -19.909 -9.519 28.477 1.00 96.38 286 ALA A N 1
ATOM 2251 C CA . ALA A 1 286 ? -20.348 -8.760 29.648 1.00 96.38 286 ALA A CA 1
ATOM 2252 C C . ALA A 1 286 ? -21.659 -9.323 30.210 1.00 96.38 286 ALA A C 1
ATOM 2254 O O . ALA A 1 286 ? -21.793 -9.536 31.412 1.00 96.38 286 ALA A O 1
ATOM 2255 N N . TYR A 1 287 ? -22.609 -9.627 29.325 1.00 96.69 287 TYR A N 1
ATOM 2256 C CA . TYR A 1 287 ? -23.880 -10.241 29.692 1.00 96.69 287 TYR A CA 1
ATOM 2257 C C . TYR A 1 287 ? -23.686 -11.607 30.366 1.00 96.69 287 TYR A C 1
ATOM 2259 O O . TYR A 1 287 ? -24.265 -11.872 31.418 1.00 96.69 287 TYR A O 1
ATOM 2267 N N . GLN A 1 288 ? -22.818 -12.458 29.811 1.00 96.81 288 GLN A N 1
ATOM 2268 C CA . GLN A 1 288 ? -22.492 -13.753 30.414 1.00 96.81 288 GLN A CA 1
ATOM 2269 C C . GLN A 1 288 ? -21.814 -13.618 31.782 1.00 96.81 288 GLN A C 1
ATOM 2271 O O . GLN A 1 288 ? -22.089 -14.419 32.675 1.00 96.81 288 GLN A O 1
ATOM 2276 N N . ALA A 1 289 ? -20.930 -12.633 31.955 1.00 94.44 289 ALA A N 1
ATOM 2277 C CA . ALA A 1 289 ? -20.301 -12.359 33.243 1.00 94.44 289 ALA A CA 1
ATOM 2278 C C . ALA A 1 289 ? -21.337 -11.923 34.292 1.00 94.44 289 ALA A C 1
ATOM 2280 O O . ALA A 1 289 ? -21.291 -12.410 35.419 1.00 94.44 289 ALA A O 1
ATOM 2281 N N . LEU A 1 290 ? -22.308 -11.093 33.898 1.00 93.94 290 LEU A N 1
ATOM 2282 C CA . LEU A 1 290 ? -23.382 -10.628 34.775 1.00 93.94 290 LEU A CA 1
ATOM 2283 C C . LEU A 1 290 ? -24.302 -11.771 35.230 1.00 93.94 290 LEU A C 1
ATOM 2285 O O . LEU A 1 290 ? -24.554 -11.897 36.422 1.00 93.94 290 LEU A O 1
ATOM 2289 N N . ILE A 1 291 ? -24.730 -12.651 34.313 1.00 94.56 291 ILE A N 1
ATOM 2290 C CA . ILE A 1 291 ? -25.559 -13.821 34.668 1.00 94.56 291 ILE A CA 1
ATOM 2291 C C . ILE A 1 291 ? -24.853 -14.707 35.698 1.00 94.56 291 ILE A C 1
ATOM 2293 O O . ILE A 1 291 ? -25.487 -15.232 36.602 1.00 94.56 291 ILE A O 1
ATOM 2297 N N . ARG A 1 292 ? -23.531 -14.879 35.586 1.00 91.44 292 ARG A N 1
ATOM 2298 C CA . ARG A 1 292 ? -22.762 -15.697 36.537 1.00 91.44 292 ARG A CA 1
ATOM 2299 C C . ARG A 1 292 ? -22.650 -15.076 37.932 1.00 91.44 292 ARG A C 1
ATOM 2301 O O . ARG A 1 292 ? -22.230 -15.775 38.848 1.00 91.44 292 ARG A O 1
ATOM 2308 N N . MET A 1 293 ? -22.949 -13.786 38.082 1.00 85.81 293 MET A N 1
ATOM 2309 C CA . MET A 1 293 ? -22.917 -13.092 39.369 1.00 85.81 293 MET A CA 1
ATOM 2310 C C . MET A 1 293 ? -24.244 -13.158 40.126 1.00 85.81 293 MET A C 1
ATOM 2312 O O . MET A 1 293 ? -24.237 -12.897 41.327 1.00 85.81 293 MET A O 1
ATOM 2316 N N . GLU A 1 294 ? -25.352 -13.493 39.464 1.00 72.12 294 GLU A N 1
ATOM 2317 C CA . GLU A 1 294 ? -26.645 -13.709 40.118 1.00 72.12 294 GLU A CA 1
ATOM 2318 C C . GLU A 1 294 ? -26.697 -15.152 40.674 1.00 72.12 294 GLU A C 1
ATOM 2320 O O . GLU A 1 294 ? -26.626 -16.097 39.884 1.00 72.12 294 GLU A O 1
ATOM 2325 N N . PRO A 1 295 ? -26.729 -15.347 42.010 1.00 60.47 295 PRO A N 1
ATOM 2326 C CA . PRO A 1 295 ? -26.810 -16.668 42.639 1.00 60.47 295 PRO A CA 1
ATOM 2327 C C . PRO A 1 295 ? -28.214 -17.287 42.593 1.00 60.47 295 PRO A C 1
ATOM 2329 O O . PRO A 1 295 ? -29.212 -16.530 42.637 1.00 60.47 295 PRO A O 1
#

=== Feature glossary ===
The record interleaves many kinds of information about one protein. Here is each kind framed as the question it answers.

Q: What does the local fold look like, residue by residue?
A: The Foldseek 3Di string encodes local tertiary geometry as a 20-letter alphabet — one character per residue — derived from the relative positions of nearby Cα atoms. Unlike the amino-acid sequence, 3Di is a direct function of the 3D structure, so two proteins with the same fold have similar 3Di strings even at low sequence identity.

Q: Which residues are in helices, strands, or loops?
A: The SS8 string is DSSP's per-residue secondary-structure call. α-helix (H) means an i→i+4 H-bond ladder; β-strand (E) means the residue participates in a β-sheet; 3₁₀ (G) and π (I) are tighter and wider helices; T/S are turns/bends; '-' is loop.

Q: How big and how compact is the whole molecule?
A: Radius of gyration (Rg) is the root-mean-square distance of Cα atoms from their centroid — a single number for overall size and compactness. A globular domain of N residues has Rg ≈ 2.2·N^0.38 Å; an extended or disordered chain has a much larger Rg. The Cα contact count is the number of residue pairs whose Cα atoms are within 8 Å and are more than four positions apart in sequence — a standard proxy for tertiary packing density. The bounding box is the smallest axis-aligned box enclosing all Cα atoms.

Q: Where is each backbone atom in 3D?
A: Structure coordinates are given as an mmCIF _atom_site loop: one row per atom with element, residue name, chain id, sequence number, and x/y/z position in Å. Only the four main-chain atoms per residue are included here; side chains are omitted to keep the record compact.

Q: What is the amino-acid chain?
A: Primary structure: the covalent order of the twenty standard amino acids along the backbone. Two proteins with the same sequence will (almost always) fold to the same structure; two with 30% identity often share a fold but not the details.

Q: What if only a Cα trace is available?
A: Three-state secondary structure (P-SEA) collapses the eight DSSP classes into helix (a), strand (b), and coil (c). P-SEA assigns these from Cα geometry alone — distances and angles — without requiring backbone oxygens, so it works on any Cα trace.

Q: What family and function is it annotated with?
A: Database cross-references. InterPro integrates a dozen domain/family signature databases into unified entries with residue-range hits. GO terms attach function/process/location labels with evidence codes. CATH codes position the fold in a four-level structural taxonomy. Organism is the NCBI-taxonomy species name.

Q: How confident is the AlphaFold model at each residue?
A: pLDDT is the predicted lDDT-Cα score: AlphaFold's confidence that the local environment of each residue (all inter-atomic distances within 15 Å) is correctly placed. It is a per-residue number between 0 and 100, with higher meaning more reliable.

Q: How mobile is each atom in the crystal?
A: B-factor (Debye–Waller factor) reflects atomic displacement in the crystal lattice. It is an experimental observable (units Å²), not a prediction; low values mean the atom is pinned down, high values mean it moves or is heterogeneous across the crystal.

Q: Which residues are buried vs exposed?
A: SASA measures how much of the protein is reachable by solvent. It is computed by rolling a water-sized probe over the atomic surface and summing the exposed area (Å²). Per-residue SASA dis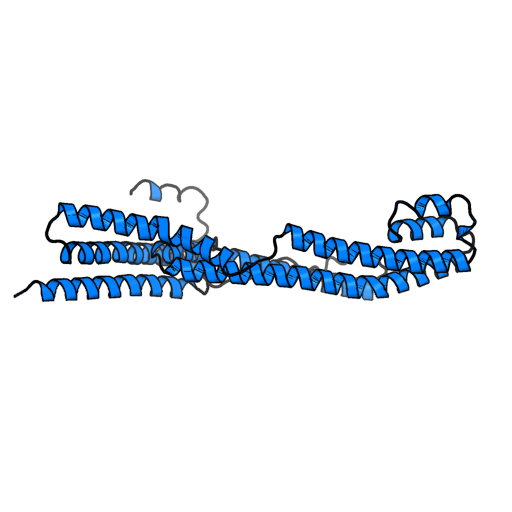tinguishes core (buried, low SASA) from surface (exposed, high SASA) residues; total SASA is a whole-molecule size measure.

Q: What do the diagnostic plots show?
A: Plot images: a contact map (which residues are close in 3D, as an N×N binary image), a Ramachandran scatter (backbone torsion angles, revealing secondary-structure composition at a glance), and — for AlphaFold structures — a PAE heatmap (pairwise prediction confidence).

Q: What known structures does this most resemble?
A: The Foldseek neighbor list gives the closest experimentally determined structures in the PDB, ranked by structural alignment. TM-score near 1 means near-identical fold; near 0.3 means only rough topology match. This is how one finds what a novel AlphaFold prediction most resembles in the solved-structure universe.

Q: Are the domains correctly placed relative to each other?
A: Predicted aligned error is AlphaFold's pairwise confidence. Unlike pLDDT (per-residue), PAE is per-residue-pair and captures whether two parts of the structure are correctly placed relative to each other. Units are ångströms of expected positional error.

Q: What do the rendered images show?
A: Structure images are PyMOL renders from six orthogonal camera directions. Cartoon representation draws helices as coils and strands as arrows; sticks shows the backbone as bonds; surface shows the solvent-excluded envelope. Rainbow coloring maps sequence position to hue (blue→red, N→C); chain coloring assigns a distinct color per polypeptide.

Q: What are the backbone torsion angles?
A: φ (phi) and ψ (psi) are the two rotatable backbone dihedrals per residue: φ is the C(i-1)–N–Cα–C torsion, ψ is the N–Cα–C–N(i+1) torsion, both in degrees on (−180°, 180°]. α-helical residues cluster near (−60°, −45°); β-strand residues near (−120°, +130°). A Ramachandran plot is simply a scatter of (φ, ψ) for every residue.